Protein AF-A0A4S2KD74-F1 (afdb_monomer)

Structure (mmCIF, N/CA/C/O backbone):
data_AF-A0A4S2KD74-F1
#
_entry.id   AF-A0A4S2KD74-F1
#
loop_
_atom_site.group_PDB
_atom_site.id
_atom_site.type_symbol
_atom_site.label_atom_id
_atom_site.label_alt_id
_atom_site.label_comp_id
_atom_site.label_asym_id
_atom_site.label_entity_id
_atom_site.label_seq_id
_atom_site.pdbx_PDB_ins_code
_atom_site.Cartn_x
_atom_site.Cartn_y
_atom_site.Cartn_z
_atom_site.occupancy
_atom_site.B_iso_or_equiv
_atom_site.auth_seq_id
_atom_site.auth_comp_id
_atom_site.auth_asym_id
_atom_site.auth_atom_id
_atom_site.pdbx_PDB_model_num
ATOM 1 N N . MET A 1 1 ? 50.487 26.456 -7.819 1.00 55.41 1 MET A N 1
ATOM 2 C CA . MET A 1 1 ? 50.934 25.203 -8.476 1.00 55.41 1 MET A CA 1
ATOM 3 C C . MET A 1 1 ? 49.984 24.025 -8.248 1.00 55.41 1 MET A C 1
ATOM 5 O O . MET A 1 1 ? 49.944 23.150 -9.099 1.00 55.41 1 MET A O 1
ATOM 9 N N . GLU A 1 2 ? 49.170 24.008 -7.185 1.00 57.94 2 GLU A N 1
ATOM 10 C CA . GLU A 1 2 ? 48.244 22.892 -6.894 1.00 57.94 2 GLU A CA 1
ATOM 11 C C . GLU A 1 2 ? 47.097 22.727 -7.913 1.00 57.94 2 GLU A C 1
ATOM 13 O O . GLU A 1 2 ? 46.734 21.607 -8.260 1.00 57.94 2 GLU A O 1
ATOM 18 N N . GLY A 1 3 ? 46.580 23.819 -8.487 1.00 70.56 3 GLY A N 1
ATOM 19 C CA . GLY A 1 3 ? 45.475 23.756 -9.456 1.00 70.56 3 GLY A CA 1
ATOM 20 C C . GLY A 1 3 ? 45.824 23.121 -10.811 1.00 70.56 3 GLY A C 1
ATOM 21 O O . GLY A 1 3 ? 44.944 22.571 -11.466 1.00 70.56 3 GLY A O 1
ATOM 22 N N . PHE A 1 4 ? 47.095 23.147 -11.228 1.00 80.06 4 PHE A N 1
ATOM 23 C CA . PHE A 1 4 ? 47.520 22.610 -12.528 1.00 80.06 4 PHE A CA 1
ATOM 24 C C . PHE A 1 4 ? 47.501 21.075 -12.549 1.00 80.06 4 PHE A C 1
ATOM 26 O O . PHE A 1 4 ? 46.987 20.471 -13.489 1.00 80.06 4 PHE A O 1
ATOM 33 N N . TRP A 1 5 ? 47.981 20.442 -11.475 1.00 82.81 5 TRP A N 1
ATOM 34 C CA . TRP A 1 5 ? 47.956 18.985 -11.318 1.00 82.81 5 TRP A CA 1
ATOM 35 C C . TRP A 1 5 ? 46.534 18.444 -11.179 1.00 82.81 5 TRP A C 1
ATOM 37 O O . TRP A 1 5 ? 46.199 17.438 -11.801 1.00 82.81 5 TRP A O 1
ATOM 47 N N . ILE A 1 6 ? 45.675 19.151 -10.436 1.00 86.31 6 ILE A N 1
ATOM 48 C CA . ILE A 1 6 ? 44.249 18.816 -10.319 1.00 86.31 6 ILE A CA 1
ATOM 49 C C . ILE A 1 6 ? 43.570 18.913 -11.690 1.00 86.31 6 ILE A C 1
ATOM 51 O O . ILE A 1 6 ? 42.852 17.998 -12.093 1.00 86.31 6 ILE A O 1
ATOM 55 N N . TYR A 1 7 ? 43.834 19.982 -12.445 1.00 89.00 7 TYR A N 1
ATOM 56 C CA . TYR A 1 7 ? 43.278 20.157 -13.785 1.00 89.00 7 TYR A CA 1
ATOM 57 C C . TYR A 1 7 ? 43.740 19.050 -14.743 1.00 89.00 7 TYR A C 1
ATOM 59 O O . TYR A 1 7 ? 42.912 18.475 -15.453 1.00 89.00 7 TYR A O 1
ATOM 67 N N . GLY A 1 8 ? 45.028 18.695 -14.713 1.00 92.00 8 GLY A N 1
ATOM 68 C CA . GLY A 1 8 ? 45.586 17.586 -15.489 1.00 92.00 8 GLY A CA 1
ATOM 69 C C . GLY A 1 8 ? 44.960 16.234 -15.133 1.00 92.00 8 GLY A C 1
ATOM 70 O O . GLY A 1 8 ? 44.537 15.501 -16.026 1.00 92.00 8 GLY A O 1
ATOM 71 N N . ALA A 1 9 ? 44.808 15.934 -13.840 1.00 92.25 9 ALA A N 1
ATOM 72 C CA . ALA A 1 9 ? 44.171 14.704 -13.369 1.00 92.25 9 ALA A CA 1
ATOM 73 C C . ALA A 1 9 ? 42.697 14.611 -13.800 1.00 92.25 9 ALA A C 1
ATOM 75 O O . ALA A 1 9 ? 42.261 13.572 -14.293 1.00 92.25 9 ALA A O 1
ATOM 76 N N . ILE A 1 10 ? 41.937 15.709 -13.698 1.00 92.94 10 ILE A N 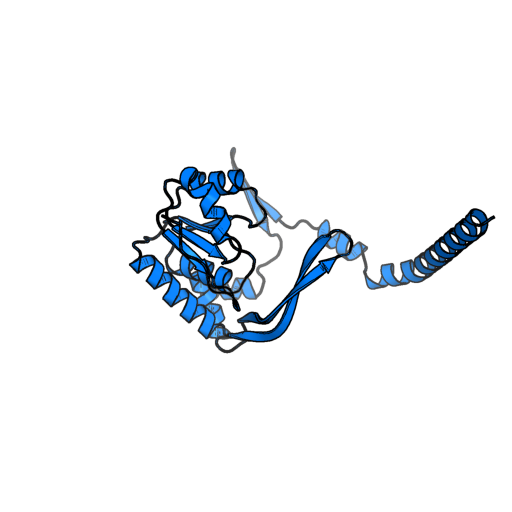1
ATOM 77 C CA . ILE A 1 10 ? 40.543 15.765 -14.170 1.00 92.94 10 ILE A CA 1
ATOM 78 C C . ILE A 1 10 ? 40.467 15.511 -15.683 1.00 92.94 10 ILE A C 1
ATOM 80 O O . ILE A 1 10 ? 39.577 14.789 -16.136 1.00 92.94 10 ILE A O 1
ATOM 84 N N . HIS A 1 11 ? 41.389 16.069 -16.474 1.00 94.12 11 HIS A N 1
ATOM 85 C CA . HIS A 1 11 ? 41.423 15.840 -17.924 1.00 94.12 11 HIS A CA 1
ATOM 86 C C . HIS A 1 11 ? 41.784 14.395 -18.269 1.00 94.12 11 HIS A C 1
ATOM 88 O O . HIS A 1 11 ? 41.156 13.815 -19.153 1.00 94.12 11 HIS A O 1
ATOM 94 N N . ALA A 1 12 ? 42.719 13.790 -17.536 1.00 93.88 12 ALA A N 1
ATOM 95 C CA . ALA A 1 12 ? 43.064 12.382 -17.698 1.00 93.88 12 ALA A CA 1
ATOM 96 C C . ALA A 1 12 ? 41.876 11.459 -17.374 1.00 93.88 12 ALA A C 1
ATOM 98 O O . ALA A 1 12 ? 41.571 10.563 -18.158 1.00 93.88 12 ALA A O 1
ATOM 99 N N . ILE A 1 13 ? 41.151 11.716 -16.277 1.00 95.44 13 ILE A N 1
ATOM 100 C CA . ILE A 1 13 ? 39.943 10.955 -15.909 1.00 95.44 13 ILE A CA 1
ATOM 101 C C . ILE A 1 13 ? 38.860 11.098 -16.983 1.00 95.44 13 ILE A C 1
ATOM 103 O O . ILE A 1 13 ? 38.258 10.103 -17.382 1.00 95.44 13 ILE A O 1
ATOM 107 N N . LYS A 1 14 ? 38.630 12.314 -17.495 1.00 93.88 14 LYS A N 1
ATOM 108 C CA . LYS A 1 14 ? 37.669 12.546 -18.586 1.00 93.88 14 LYS A CA 1
ATOM 109 C C . LYS A 1 14 ? 38.063 11.802 -19.861 1.00 93.88 14 LYS A C 1
ATOM 111 O O . LYS A 1 14 ? 37.200 11.190 -20.482 1.00 93.88 14 LYS A O 1
ATOM 116 N N . ALA A 1 15 ? 39.343 11.822 -20.231 1.00 95.75 15 ALA A N 1
ATOM 117 C CA . ALA A 1 15 ? 39.843 11.102 -21.399 1.00 95.75 15 ALA A CA 1
ATOM 118 C C . ALA A 1 15 ? 39.676 9.583 -21.237 1.00 95.75 15 ALA A C 1
ATOM 120 O O . ALA A 1 15 ? 39.170 8.924 -22.142 1.00 95.75 15 ALA A O 1
ATOM 121 N N . LEU A 1 16 ? 40.019 9.038 -20.066 1.00 96.00 16 LEU A N 1
ATOM 122 C CA . LEU A 1 16 ? 39.817 7.624 -19.737 1.00 96.00 16 LEU A CA 1
ATOM 123 C C . LEU A 1 16 ? 38.337 7.226 -19.771 1.00 96.00 16 LEU A C 1
ATOM 125 O O . LEU A 1 16 ? 38.002 6.212 -20.378 1.00 96.00 16 LEU A O 1
ATOM 129 N N . SER A 1 17 ? 37.451 8.033 -19.178 1.00 94.94 17 SER A N 1
ATOM 130 C CA . SER A 1 17 ? 35.999 7.812 -19.231 1.00 94.94 17 SER A CA 1
ATOM 131 C C . SER A 1 17 ? 35.493 7.822 -20.670 1.00 94.94 17 SER A C 1
ATOM 133 O O . SER A 1 17 ? 34.727 6.947 -21.049 1.00 94.94 17 SER A O 1
ATOM 135 N N . TYR A 1 18 ? 35.961 8.763 -21.494 1.00 96.19 18 TYR A N 1
ATOM 136 C CA . TYR A 1 18 ? 35.554 8.854 -22.894 1.00 96.19 18 TYR A CA 1
ATOM 137 C C . TYR A 1 18 ? 36.004 7.636 -23.708 1.00 96.19 18 TYR A C 1
ATOM 139 O O . TYR A 1 18 ? 35.229 7.100 -24.495 1.00 96.19 18 TYR A O 1
ATOM 147 N N . VAL A 1 19 ? 37.237 7.163 -23.498 1.00 96.12 19 VAL A N 1
ATOM 148 C CA . VAL A 1 19 ? 37.740 5.940 -24.143 1.00 96.12 19 VAL A CA 1
ATOM 149 C C . VAL A 1 19 ? 36.947 4.719 -23.677 1.00 96.12 19 VAL A C 1
ATOM 151 O O . VAL A 1 19 ? 36.544 3.904 -24.505 1.00 96.12 19 VAL A O 1
ATOM 154 N N . TYR A 1 20 ? 36.674 4.604 -22.375 1.00 95.56 20 TYR A N 1
ATOM 155 C CA . TYR A 1 20 ? 35.832 3.540 -21.830 1.00 95.56 20 TYR A CA 1
ATOM 156 C C . TYR A 1 20 ? 34.428 3.554 -22.451 1.00 95.56 20 TYR A C 1
ATOM 158 O O . TYR A 1 20 ? 33.947 2.511 -22.896 1.00 95.56 20 TYR A O 1
ATOM 166 N N . ASP A 1 21 ? 33.792 4.722 -22.550 1.00 94.00 21 ASP A N 1
ATOM 167 C CA . ASP A 1 21 ? 32.475 4.873 -23.169 1.00 94.00 21 ASP A CA 1
ATOM 168 C C . ASP A 1 21 ? 32.520 4.518 -24.658 1.00 94.00 21 ASP A C 1
ATOM 170 O O . ASP A 1 21 ? 31.670 3.772 -25.132 1.00 94.00 21 ASP A O 1
ATOM 174 N N . LEU A 1 22 ? 33.537 4.966 -25.400 1.00 95.81 22 LEU A N 1
ATOM 175 C CA . LEU A 1 22 ? 33.698 4.655 -26.824 1.00 95.81 22 LEU A CA 1
ATOM 176 C C . LEU A 1 22 ? 33.841 3.144 -27.071 1.00 95.81 22 LEU A C 1
ATOM 178 O O . LEU A 1 22 ? 33.263 2.613 -28.019 1.00 95.81 22 LEU A O 1
ATOM 182 N N . LEU A 1 23 ? 34.592 2.453 -26.210 1.00 94.75 23 LEU A N 1
ATOM 183 C CA . LEU A 1 23 ? 34.809 1.009 -26.302 1.00 94.75 23 LEU A CA 1
ATOM 184 C C . LEU A 1 23 ? 33.580 0.206 -25.865 1.00 94.75 23 LEU A C 1
ATOM 186 O O . LEU A 1 23 ? 33.228 -0.793 -26.494 1.00 94.75 23 LEU A O 1
ATOM 190 N N . THR A 1 24 ? 32.916 0.625 -24.787 1.00 96.00 24 THR A N 1
ATOM 191 C CA . THR A 1 24 ? 31.781 -0.118 -24.224 1.00 96.00 24 THR A CA 1
ATOM 192 C C . THR A 1 24 ? 30.458 0.201 -24.911 1.00 96.00 24 THR A C 1
ATOM 194 O O . THR A 1 24 ? 29.572 -0.654 -24.939 1.00 96.00 24 THR A O 1
ATOM 197 N N . PHE A 1 25 ? 30.308 1.379 -25.522 1.00 95.06 25 PHE A N 1
ATOM 198 C CA . PHE A 1 25 ? 29.059 1.803 -26.151 1.00 95.06 25 PHE A CA 1
ATOM 199 C C . PHE A 1 25 ? 28.585 0.853 -27.260 1.00 95.06 25 PHE A C 1
ATOM 201 O O . PHE A 1 25 ? 27.424 0.454 -27.195 1.00 95.06 25 PHE A O 1
ATOM 208 N N . PRO A 1 26 ? 29.415 0.397 -28.223 1.00 95.06 26 PRO A N 1
ATOM 209 C CA . PRO A 1 26 ? 28.983 -0.587 -29.218 1.00 95.06 26 PRO A CA 1
ATOM 210 C C . PRO A 1 26 ? 28.531 -1.911 -28.587 1.00 95.06 26 PRO A C 1
ATOM 212 O O . PRO A 1 26 ? 27.523 -2.483 -29.006 1.00 95.06 26 PRO A O 1
ATOM 215 N N . VAL A 1 27 ? 29.227 -2.368 -27.539 1.00 94.81 27 VAL A N 1
ATOM 216 C CA . VAL A 1 27 ? 28.878 -3.592 -26.800 1.00 94.81 27 VAL A CA 1
ATOM 217 C C . VAL A 1 27 ? 27.515 -3.434 -26.125 1.00 94.81 27 VAL A C 1
ATOM 219 O O . VAL A 1 27 ? 26.625 -4.264 -26.321 1.00 94.81 27 VAL A O 1
ATOM 222 N N . TYR A 1 28 ? 27.297 -2.335 -25.397 1.00 93.69 28 TYR A N 1
ATOM 223 C CA . TYR A 1 28 ? 26.001 -2.034 -24.786 1.00 93.69 28 TYR A CA 1
ATOM 224 C C . TYR A 1 28 ? 24.900 -1.824 -25.826 1.00 93.69 28 TYR A C 1
ATOM 226 O O . TYR A 1 28 ? 23.777 -2.274 -25.613 1.00 93.69 28 TYR A O 1
ATOM 234 N N . LEU A 1 29 ? 25.201 -1.187 -26.957 1.00 93.94 29 LEU A N 1
ATOM 235 C CA . LEU A 1 29 ? 24.249 -0.946 -28.037 1.00 93.94 29 LEU A CA 1
ATOM 236 C C . LEU A 1 29 ? 23.726 -2.271 -28.610 1.00 93.94 29 LEU A C 1
ATOM 238 O O . LEU A 1 29 ? 22.515 -2.421 -28.793 1.00 93.94 29 LEU A O 1
ATOM 242 N N . ILE A 1 30 ? 24.617 -3.245 -28.818 1.00 93.31 30 ILE A N 1
ATOM 243 C CA . ILE A 1 30 ? 24.269 -4.588 -29.304 1.00 93.31 30 ILE A CA 1
ATOM 244 C C . ILE A 1 30 ? 23.520 -5.396 -28.237 1.00 93.31 30 ILE A C 1
ATOM 246 O O . ILE A 1 30 ? 22.509 -6.026 -28.555 1.00 93.31 30 ILE A O 1
ATOM 250 N N . LEU A 1 31 ? 23.972 -5.370 -26.978 1.00 94.06 31 LEU A N 1
ATOM 251 C CA . LEU A 1 31 ? 23.348 -6.137 -25.892 1.00 94.06 31 LEU A CA 1
ATOM 252 C C . LEU A 1 31 ? 21.967 -5.597 -25.507 1.00 94.06 31 LEU A C 1
ATOM 254 O O . LEU A 1 31 ? 21.033 -6.366 -25.293 1.00 94.06 31 LEU A O 1
ATOM 258 N N . GLN A 1 32 ? 21.816 -4.276 -25.414 1.00 92.69 32 GLN A N 1
ATOM 259 C CA . GLN A 1 32 ? 20.576 -3.653 -24.947 1.00 92.69 32 GLN A CA 1
ATOM 260 C C . GLN A 1 32 ? 19.520 -3.493 -26.044 1.00 92.69 32 GLN A C 1
ATOM 262 O O . GLN A 1 32 ? 18.351 -3.266 -25.713 1.00 92.69 32 GLN A O 1
ATOM 267 N N . ARG A 1 33 ? 19.924 -3.556 -27.323 1.00 94.31 33 ARG A N 1
ATOM 268 C CA . ARG A 1 33 ? 19.060 -3.430 -28.510 1.00 94.31 33 ARG A CA 1
ATOM 269 C C . ARG A 1 33 ? 18.029 -2.300 -28.390 1.00 94.31 33 ARG A C 1
ATOM 271 O O . ARG A 1 33 ? 16.817 -2.538 -28.441 1.00 94.31 33 ARG A O 1
ATOM 278 N N . PRO A 1 34 ? 18.455 -1.035 -28.227 1.00 93.62 34 PRO A N 1
ATOM 279 C CA . PRO A 1 34 ? 17.531 0.072 -27.983 1.00 93.62 34 PRO A CA 1
ATOM 280 C C . PRO A 1 34 ? 16.533 0.297 -29.128 1.00 93.62 34 PRO A C 1
ATOM 282 O O . PRO A 1 34 ? 15.460 0.855 -28.892 1.00 93.62 34 PRO A O 1
ATOM 285 N N . TRP A 1 35 ? 16.831 -0.161 -30.350 1.00 92.75 35 TRP A N 1
ATOM 286 C CA . TRP A 1 35 ? 15.880 -0.153 -31.466 1.00 92.75 35 TRP A CA 1
ATOM 287 C C . TRP A 1 35 ? 14.658 -1.043 -31.205 1.00 92.75 35 TRP A C 1
ATOM 289 O O . TRP A 1 35 ? 13.549 -0.637 -31.545 1.00 92.75 35 TRP A O 1
ATOM 299 N N . GLU A 1 36 ? 14.813 -2.199 -30.549 1.00 94.12 36 GLU A N 1
ATOM 300 C CA . GLU A 1 36 ? 13.689 -3.064 -30.163 1.00 94.12 36 GLU A CA 1
ATOM 301 C C . GLU A 1 36 ? 12.834 -2.388 -29.090 1.00 94.12 36 GLU A C 1
ATOM 303 O O . GLU A 1 36 ? 11.614 -2.312 -29.239 1.00 94.12 36 GLU A O 1
ATOM 308 N N . LYS A 1 37 ? 13.460 -1.793 -28.062 1.00 89.81 37 LYS A N 1
ATOM 309 C CA . LYS A 1 37 ? 12.749 -1.004 -27.036 1.00 89.81 37 LYS A CA 1
ATOM 310 C C . LYS A 1 37 ? 11.996 0.177 -27.651 1.00 89.81 37 LYS A C 1
ATOM 312 O O . LYS A 1 37 ? 10.835 0.412 -27.319 1.00 89.81 37 LYS A O 1
ATOM 317 N N . ARG A 1 38 ? 12.625 0.903 -28.583 1.00 91.81 38 ARG A N 1
ATOM 318 C CA . ARG A 1 38 ? 11.989 2.009 -29.320 1.00 91.81 38 ARG A CA 1
ATOM 319 C C . ARG A 1 38 ? 10.830 1.518 -30.184 1.00 91.81 38 ARG A C 1
ATOM 321 O O . ARG A 1 38 ? 9.767 2.135 -30.146 1.00 91.81 38 ARG A O 1
ATOM 328 N N . LYS A 1 39 ? 10.995 0.408 -30.909 1.00 94.19 39 LYS A N 1
ATOM 329 C CA . LYS A 1 39 ? 9.928 -0.219 -31.708 1.00 94.19 39 LYS A CA 1
ATOM 330 C C . LYS A 1 39 ? 8.757 -0.649 -30.820 1.00 94.19 39 LYS A C 1
ATOM 332 O O . LYS A 1 39 ? 7.614 -0.331 -31.131 1.00 94.19 39 LYS A O 1
ATOM 337 N N . ALA A 1 40 ? 9.033 -1.289 -29.684 1.00 89.69 40 ALA A N 1
ATOM 338 C CA . ALA A 1 40 ? 8.023 -1.704 -28.714 1.00 89.69 40 ALA A CA 1
ATOM 339 C C . ALA A 1 40 ? 7.316 -0.514 -28.042 1.00 89.69 40 ALA A C 1
ATOM 341 O O . ALA A 1 40 ? 6.113 -0.573 -27.795 1.00 89.69 40 ALA A O 1
ATOM 342 N N . SER A 1 41 ? 8.031 0.583 -27.780 1.00 91.06 41 SER A N 1
ATOM 343 C CA . SER A 1 41 ? 7.445 1.814 -27.238 1.00 91.06 41 SER A CA 1
ATOM 344 C C . SER A 1 41 ? 6.517 2.494 -28.248 1.00 91.06 41 SER A C 1
ATOM 346 O O . SER A 1 41 ? 5.394 2.857 -27.894 1.00 91.06 41 SER A O 1
ATOM 348 N N . ARG A 1 42 ? 6.944 2.581 -29.516 1.00 93.62 42 ARG A N 1
ATOM 349 C CA . ARG A 1 42 ? 6.192 3.205 -30.620 1.00 93.62 42 ARG A CA 1
ATOM 350 C C . ARG A 1 42 ? 5.045 2.354 -31.164 1.00 93.62 42 ARG A C 1
ATOM 352 O O . ARG A 1 42 ? 4.237 2.868 -31.931 1.00 93.62 42 ARG A O 1
ATOM 359 N N . ARG A 1 43 ? 4.960 1.068 -30.806 1.00 93.75 43 ARG A N 1
ATOM 360 C CA . ARG A 1 43 ? 3.855 0.208 -31.248 1.00 93.75 43 ARG A CA 1
ATOM 361 C C . ARG A 1 43 ? 2.519 0.768 -30.757 1.00 93.75 43 ARG A C 1
ATOM 363 O O . ARG A 1 43 ? 2.414 1.233 -29.618 1.00 93.75 43 ARG A O 1
ATOM 370 N N . ILE A 1 44 ? 1.498 0.674 -31.604 1.00 92.81 44 ILE A N 1
ATOM 371 C CA . ILE A 1 44 ? 0.115 0.969 -31.221 1.00 92.81 44 ILE A CA 1
ATOM 372 C C . ILE A 1 44 ? -0.275 -0.031 -30.132 1.00 92.81 44 ILE A C 1
ATOM 374 O O . ILE A 1 44 ? -0.124 -1.232 -30.331 1.00 92.81 44 ILE A O 1
ATOM 378 N N . LYS A 1 45 ? -0.727 0.460 -28.975 1.00 93.38 45 LYS A N 1
ATOM 379 C CA . LYS A 1 45 ? -1.130 -0.391 -27.840 1.00 93.38 45 LYS A CA 1
ATOM 380 C C . LYS A 1 45 ? -2.644 -0.542 -27.742 1.00 93.38 45 LYS A C 1
ATOM 382 O O . LYS A 1 45 ? -3.113 -1.560 -27.254 1.00 93.38 45 LYS A O 1
ATOM 387 N N . ALA A 1 46 ? -3.395 0.434 -28.244 1.00 95.12 46 ALA A N 1
ATOM 388 C CA . ALA A 1 46 ? -4.847 0.420 -28.258 1.00 95.12 46 ALA A CA 1
ATOM 389 C C . ALA A 1 46 ? -5.389 1.133 -29.503 1.00 95.12 46 ALA A C 1
ATOM 391 O O . ALA A 1 46 ? -4.719 2.003 -30.065 1.00 95.12 46 ALA A O 1
ATOM 392 N N . ARG A 1 47 ? -6.598 0.764 -29.929 1.00 95.19 47 ARG A N 1
ATOM 393 C CA . ARG A 1 47 ? -7.345 1.402 -31.023 1.00 95.19 47 ARG A CA 1
ATOM 394 C C . ARG A 1 47 ? -8.747 1.788 -30.546 1.00 95.19 47 ARG A C 1
ATOM 396 O O . ARG A 1 47 ? -9.276 1.098 -29.671 1.00 95.19 47 ARG A O 1
ATOM 403 N N . PRO A 1 48 ? -9.344 2.860 -31.093 1.00 95.44 48 PRO A N 1
ATOM 404 C CA . PRO A 1 48 ? -10.733 3.188 -30.807 1.00 95.44 48 PRO A CA 1
ATOM 405 C C . PRO A 1 48 ? -11.643 2.095 -31.381 1.00 95.44 48 PRO A C 1
ATOM 407 O O . PRO A 1 48 ? -11.449 1.666 -32.518 1.00 95.44 48 PRO A O 1
ATOM 410 N N . ILE A 1 49 ? -12.600 1.628 -30.583 1.00 95.00 49 ILE A N 1
ATOM 411 C CA . ILE A 1 49 ? -13.603 0.628 -30.989 1.00 95.00 49 ILE A CA 1
ATOM 412 C C . ILE A 1 49 ? -15.005 1.225 -31.119 1.00 95.00 49 ILE A C 1
ATOM 414 O O . ILE A 1 49 ? -15.814 0.705 -31.878 1.00 95.00 49 ILE A O 1
ATOM 418 N N . SER A 1 50 ? -15.275 2.322 -30.417 1.00 93.81 50 SER A N 1
ATOM 419 C CA . SER A 1 50 ? -16.502 3.106 -30.522 1.00 93.81 50 SER A CA 1
ATOM 420 C C . SER A 1 50 ? -16.182 4.575 -30.267 1.00 93.81 50 SER A C 1
ATOM 422 O O . SER A 1 50 ? -15.237 4.909 -29.539 1.00 93.81 50 SER A O 1
ATOM 424 N N . LYS A 1 51 ? -16.948 5.450 -30.914 1.00 94.69 51 LYS A N 1
ATOM 425 C CA . LYS A 1 51 ? -16.849 6.896 -30.774 1.00 94.69 51 LYS A CA 1
ATOM 426 C C . LYS A 1 51 ? -18.253 7.476 -30.848 1.00 94.69 51 LYS A C 1
ATOM 428 O O . LYS A 1 51 ? -18.898 7.355 -31.885 1.00 94.69 51 LYS A O 1
ATOM 433 N N . ASP A 1 52 ? -18.643 8.138 -29.772 1.00 93.62 52 ASP A N 1
ATOM 434 C CA . ASP A 1 52 ? -19.866 8.928 -29.682 1.00 93.62 52 ASP A CA 1
ATOM 435 C C . ASP A 1 52 ? -19.476 10.417 -29.605 1.00 93.62 52 ASP A C 1
ATOM 437 O O . ASP A 1 52 ? -18.286 10.749 -29.557 1.00 93.62 52 ASP A O 1
ATOM 441 N N . GLU A 1 53 ? -20.449 11.331 -29.574 1.00 93.12 53 GLU A N 1
ATOM 442 C CA . GLU A 1 53 ? -20.181 12.781 -29.499 1.00 93.12 53 GLU A CA 1
ATOM 443 C C . GLU A 1 53 ? -19.363 13.173 -28.254 1.00 93.12 53 GLU A C 1
ATOM 445 O O . GLU A 1 53 ? -18.532 14.077 -28.322 1.00 93.12 53 GLU A O 1
ATOM 450 N N . ASN A 1 54 ? -19.525 12.431 -27.150 1.00 94.00 54 ASN A N 1
ATOM 451 C CA . ASN A 1 54 ? -18.928 12.753 -25.849 1.00 94.00 54 ASN A CA 1
ATOM 452 C C . ASN A 1 54 ? -17.825 11.789 -25.388 1.00 94.00 54 ASN A C 1
ATOM 454 O O . ASN A 1 54 ? -17.179 12.048 -24.374 1.00 94.00 54 ASN A O 1
ATOM 458 N N . GLN A 1 55 ? -17.601 10.665 -26.078 1.00 94.12 55 GLN A N 1
ATOM 459 C CA . GLN A 1 55 ? -16.661 9.647 -25.602 1.00 94.12 55 GLN A CA 1
ATOM 460 C C . GLN A 1 55 ? -16.011 8.844 -26.728 1.00 94.12 55 GLN A C 1
ATOM 462 O O . GLN A 1 55 ? -16.596 8.605 -27.782 1.00 94.12 55 GLN A O 1
ATOM 467 N N . ILE A 1 56 ? -14.789 8.377 -26.469 1.00 94.88 56 ILE A N 1
ATOM 468 C CA . ILE A 1 56 ? -14.069 7.440 -27.332 1.00 94.88 56 ILE A CA 1
ATOM 469 C C . ILE A 1 56 ? -13.632 6.258 -26.474 1.00 94.88 56 ILE A C 1
ATOM 471 O O . ILE A 1 56 ? -12.859 6.423 -25.528 1.00 94.88 56 ILE A O 1
ATOM 475 N N . THR A 1 57 ? -14.088 5.054 -26.811 1.00 94.44 57 THR A N 1
ATOM 476 C CA . THR A 1 57 ? -13.667 3.834 -26.115 1.00 94.44 57 THR A CA 1
ATOM 477 C C . THR A 1 57 ? -12.483 3.210 -26.840 1.00 94.44 57 THR A C 1
ATOM 479 O O . THR A 1 57 ? -12.566 2.871 -28.021 1.00 94.44 57 THR A O 1
ATOM 482 N N . TYR A 1 58 ? -11.376 3.017 -26.125 1.00 95.69 58 TYR A N 1
ATOM 483 C CA . TYR A 1 58 ? -10.181 2.349 -26.639 1.00 95.69 58 TYR A CA 1
ATOM 484 C C . TYR A 1 58 ? -10.120 0.893 -26.171 1.00 95.69 58 TYR A C 1
ATOM 486 O O . TYR A 1 58 ? -10.404 0.589 -25.014 1.00 95.69 58 TYR A O 1
ATOM 494 N N . ARG A 1 59 ? -9.680 -0.010 -27.052 1.00 93.19 59 ARG A N 1
ATOM 495 C CA . ARG A 1 59 ? -9.374 -1.409 -26.719 1.00 93.19 59 ARG A CA 1
ATOM 496 C C . ARG A 1 59 ? -7.934 -1.738 -27.077 1.00 93.19 59 ARG A C 1
ATOM 498 O O . ARG A 1 59 ? -7.431 -1.283 -28.104 1.00 93.19 59 ARG A O 1
ATOM 505 N N . SER A 1 60 ? -7.285 -2.539 -26.233 1.00 92.50 60 SER A N 1
ATOM 506 C CA . SER A 1 60 ? -5.951 -3.079 -26.508 1.00 92.50 60 SER A CA 1
ATOM 507 C C . SER A 1 60 ? -5.920 -3.811 -27.854 1.00 92.50 60 SER A C 1
ATOM 509 O O . SER A 1 60 ? -6.861 -4.528 -28.186 1.00 92.50 60 SER A O 1
ATOM 511 N N . VAL A 1 61 ? -4.837 -3.647 -28.618 1.00 93.81 61 VAL A N 1
ATOM 512 C CA . VAL A 1 61 ? -4.602 -4.457 -29.832 1.00 93.81 61 VAL A CA 1
ATOM 513 C C . VAL A 1 61 ? -3.967 -5.810 -29.516 1.00 93.81 61 VAL A C 1
ATOM 515 O O . VAL A 1 61 ? -3.973 -6.701 -30.360 1.00 93.81 61 VAL A O 1
ATOM 518 N N . ASP A 1 62 ? -3.397 -5.955 -28.317 1.00 90.56 62 ASP A N 1
ATOM 519 C CA . ASP A 1 62 ? -2.824 -7.217 -27.864 1.00 90.56 62 ASP A CA 1
ATOM 520 C C . ASP A 1 62 ? -3.963 -8.190 -27.522 1.00 90.56 62 ASP A C 1
ATOM 522 O O . ASP A 1 62 ? -4.907 -7.829 -26.814 1.00 90.56 62 ASP A O 1
ATOM 526 N N . SER A 1 63 ? -3.858 -9.432 -27.997 1.00 90.31 63 SER A N 1
ATOM 527 C CA . SER A 1 63 ? -4.807 -10.492 -27.652 1.00 90.31 63 SER A CA 1
ATOM 528 C C . SER A 1 63 ? -4.756 -10.827 -26.151 1.00 90.31 63 SER A C 1
ATOM 530 O O . SER A 1 63 ? -3.695 -10.684 -25.527 1.00 90.31 63 SER A O 1
ATOM 532 N N . PRO A 1 64 ? -5.868 -11.312 -25.566 1.00 90.31 64 PRO A N 1
ATOM 533 C CA . PRO A 1 64 ? -5.900 -11.860 -24.213 1.00 90.31 64 PRO A CA 1
ATOM 534 C C . PRO A 1 64 ? -4.718 -12.788 -23.922 1.00 90.31 64 PRO A C 1
ATOM 536 O O . PRO A 1 64 ? -4.493 -13.780 -24.614 1.00 90.31 64 PRO A O 1
ATOM 539 N N . LYS A 1 65 ? -3.948 -12.470 -22.878 1.00 92.75 65 LYS A N 1
ATOM 540 C CA . LYS A 1 65 ? -2.872 -13.349 -22.399 1.00 92.75 65 LYS A CA 1
ATOM 541 C C . LYS A 1 65 ? -3.465 -14.563 -21.669 1.00 92.75 65 LYS A C 1
ATOM 543 O O . LYS A 1 65 ? -4.566 -14.443 -21.132 1.00 92.75 65 LYS A O 1
ATOM 548 N N . PRO A 1 66 ? -2.726 -15.682 -21.526 1.00 93.69 66 PRO A N 1
ATOM 549 C CA . PRO A 1 66 ? -3.227 -16.882 -20.847 1.00 93.69 66 PRO A CA 1
ATOM 550 C C . PRO A 1 66 ? -3.816 -16.613 -19.456 1.00 93.69 66 PRO A C 1
ATOM 552 O O . PRO A 1 66 ? -4.859 -17.153 -19.117 1.00 93.69 66 PRO A O 1
ATOM 555 N N . MET A 1 67 ? -3.195 -15.723 -18.675 1.00 90.50 67 MET A N 1
ATOM 556 C CA . MET A 1 67 ? -3.715 -15.312 -17.366 1.00 90.50 67 MET A CA 1
ATOM 557 C C . MET A 1 67 ? -5.101 -14.659 -17.465 1.00 90.50 67 MET A C 1
ATOM 559 O O . MET A 1 67 ? -5.965 -14.956 -16.653 1.00 90.50 67 MET A O 1
ATOM 563 N N . HIS A 1 68 ? -5.329 -13.791 -18.454 1.00 90.75 68 HIS A N 1
ATOM 564 C CA . HIS A 1 68 ? -6.624 -13.135 -18.637 1.00 90.75 68 HIS A CA 1
ATOM 565 C C . HIS A 1 68 ? -7.704 -14.153 -19.014 1.00 90.75 68 HIS A C 1
ATOM 567 O O . HIS A 1 68 ? -8.755 -14.172 -18.386 1.00 90.75 68 HIS A O 1
ATOM 573 N N . VAL A 1 69 ? -7.389 -15.062 -19.944 1.00 93.25 69 VAL A N 1
ATOM 574 C CA . VAL A 1 69 ? -8.286 -16.160 -20.339 1.00 93.25 69 VAL A CA 1
ATOM 575 C C . VAL A 1 69 ? -8.636 -17.048 -19.140 1.00 93.25 69 VAL A C 1
ATOM 577 O O . VAL A 1 69 ? -9.784 -17.454 -18.986 1.00 93.25 69 VAL A O 1
ATOM 580 N N . MET A 1 70 ? -7.667 -17.331 -18.260 1.00 92.62 70 MET A N 1
ATOM 581 C CA . MET A 1 70 ? -7.921 -18.083 -17.026 1.00 92.62 70 MET A CA 1
ATOM 582 C C . MET A 1 70 ? -8.851 -17.332 -16.069 1.00 92.62 70 MET A C 1
ATOM 584 O O . MET A 1 70 ? -9.787 -17.934 -15.555 1.00 92.62 70 MET A O 1
ATOM 588 N N . LEU A 1 71 ? -8.628 -16.033 -15.845 1.00 93.69 71 LEU A N 1
ATOM 589 C CA . LEU A 1 71 ? -9.484 -15.225 -14.969 1.00 93.69 71 LEU A CA 1
ATOM 590 C C . LEU A 1 71 ? -10.926 -15.153 -15.491 1.00 93.69 71 LEU A C 1
ATOM 592 O O . LEU A 1 71 ? -11.860 -15.321 -14.710 1.00 93.69 71 LEU A O 1
ATOM 596 N N . GLU A 1 72 ? -11.111 -14.964 -16.801 1.00 93.62 72 GLU A N 1
ATOM 597 C CA . GLU A 1 72 ? -12.438 -14.967 -17.432 1.00 93.62 72 GLU A CA 1
ATOM 598 C C . GLU A 1 72 ? -13.124 -16.331 -17.302 1.00 93.62 72 G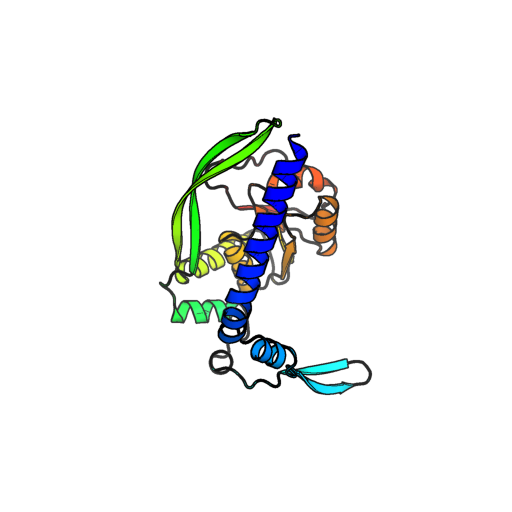LU A C 1
ATOM 600 O O . GLU A 1 72 ? -14.283 -16.405 -16.886 1.00 93.62 72 GLU A O 1
ATOM 605 N N . ARG A 1 73 ? -12.399 -17.420 -17.592 1.00 94.19 73 ARG A N 1
ATOM 606 C CA . ARG A 1 73 ? -12.910 -18.794 -17.476 1.00 94.19 73 ARG A CA 1
ATOM 607 C C . ARG A 1 73 ? -13.377 -19.117 -16.056 1.00 94.19 73 ARG A C 1
ATOM 609 O O . ARG A 1 73 ? -14.430 -19.726 -15.885 1.00 94.19 73 ARG A O 1
ATOM 616 N N . GLU A 1 74 ? -12.610 -18.696 -15.055 1.00 94.38 74 GLU A N 1
ATOM 617 C CA . GLU A 1 74 ? -12.910 -18.914 -13.635 1.00 94.38 74 GLU A CA 1
ATOM 618 C C . GLU A 1 74 ? -13.862 -17.848 -13.052 1.00 94.38 74 GLU A C 1
ATOM 620 O O . GLU A 1 74 ? -14.156 -17.876 -11.856 1.00 94.38 74 GLU A O 1
ATOM 625 N N . LYS A 1 75 ? -14.368 -16.915 -13.877 1.00 96.06 75 LYS A N 1
ATOM 626 C CA . LYS A 1 75 ? -15.278 -15.820 -13.481 1.00 96.06 75 LYS A CA 1
ATOM 627 C C . LYS A 1 75 ? -14.739 -14.977 -12.315 1.00 96.06 75 LYS A C 1
ATOM 629 O O . LYS A 1 75 ? -15.469 -14.603 -11.388 1.00 96.06 75 LYS A O 1
ATOM 634 N N . VAL A 1 76 ? -13.441 -14.693 -12.364 1.00 96.88 76 VAL A N 1
ATOM 635 C CA . VAL A 1 76 ? -12.729 -13.857 -11.396 1.00 96.88 76 VAL A CA 1
ATOM 636 C C . VAL A 1 76 ? -12.848 -12.394 -11.828 1.00 96.88 76 VAL A C 1
ATOM 638 O O . VAL A 1 76 ? -12.033 -11.887 -12.594 1.00 96.88 76 VAL A O 1
ATOM 641 N N . ASP A 1 77 ? -13.893 -11.727 -11.343 1.00 95.44 77 ASP A N 1
ATOM 642 C CA . ASP A 1 77 ? -14.311 -10.376 -11.754 1.00 95.44 77 ASP A CA 1
ATOM 643 C C . ASP A 1 77 ? -14.204 -9.315 -10.635 1.00 95.44 77 A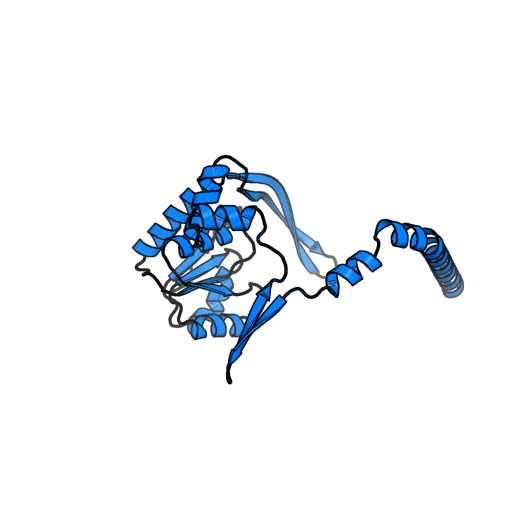SP A C 1
ATOM 645 O O . ASP A 1 77 ? -14.465 -8.139 -10.875 1.00 95.44 77 ASP A O 1
ATOM 649 N N . THR A 1 78 ? -13.772 -9.695 -9.425 1.00 96.19 78 THR A N 1
ATOM 650 C CA . THR A 1 78 ? -13.526 -8.769 -8.305 1.00 96.19 78 THR A CA 1
ATOM 651 C C . THR A 1 78 ? -12.132 -8.951 -7.711 1.00 96.19 78 THR A C 1
ATOM 653 O O . THR A 1 78 ? -11.539 -10.029 -7.786 1.00 96.19 78 THR A O 1
ATOM 656 N N . LEU A 1 79 ? -11.611 -7.908 -7.053 1.00 95.75 79 LEU A N 1
ATOM 657 C CA . LEU A 1 79 ? -10.320 -7.967 -6.355 1.00 95.75 79 LEU A CA 1
ATOM 658 C C . LEU A 1 79 ? -10.302 -9.016 -5.232 1.00 95.75 79 LEU A C 1
ATOM 660 O O . LEU A 1 79 ? -9.275 -9.655 -4.999 1.00 95.75 79 LEU A O 1
ATOM 664 N N . GLU A 1 80 ? -11.438 -9.241 -4.566 1.00 95.88 80 GLU A N 1
ATOM 665 C CA . GLU A 1 80 ? -11.573 -10.340 -3.611 1.00 95.88 80 GLU A CA 1
ATOM 666 C C . GLU A 1 80 ? -11.414 -11.697 -4.302 1.00 95.88 80 GLU A C 1
ATOM 668 O O . GLU A 1 80 ? -10.618 -12.524 -3.849 1.00 95.88 80 GLU A O 1
ATOM 673 N N . LYS A 1 81 ? -12.149 -11.935 -5.398 1.00 97.31 81 LYS A N 1
ATOM 674 C CA . LYS A 1 81 ? -12.068 -13.204 -6.129 1.00 97.31 81 LYS A CA 1
ATOM 675 C C . LYS A 1 81 ? -10.658 -13.450 -6.653 1.00 97.31 81 LYS A C 1
ATOM 677 O O . LYS A 1 81 ? -10.208 -14.591 -6.616 1.00 97.31 81 LYS A O 1
ATOM 682 N N . VAL A 1 82 ? -9.942 -12.403 -7.076 1.00 96.50 82 VAL A N 1
ATOM 683 C CA . VAL A 1 82 ? -8.527 -12.513 -7.465 1.00 96.50 82 VAL A CA 1
ATOM 684 C C . VAL A 1 82 ? -7.698 -13.042 -6.299 1.00 96.50 82 VAL A C 1
ATOM 686 O O . VAL A 1 82 ? -6.972 -14.019 -6.477 1.00 96.50 82 VAL A O 1
ATOM 689 N N . LEU A 1 83 ? -7.829 -12.462 -5.100 1.00 96.50 83 LEU A N 1
ATOM 690 C CA . LEU A 1 83 ? -7.090 -12.949 -3.933 1.00 96.50 83 LEU A CA 1
ATOM 691 C C . LEU A 1 83 ? -7.443 -14.408 -3.621 1.00 96.50 83 LEU A C 1
ATOM 693 O O . LEU A 1 83 ? -6.541 -15.222 -3.451 1.00 96.50 83 LEU A O 1
ATOM 697 N N . LEU A 1 84 ? -8.732 -14.756 -3.586 1.00 97.62 84 LEU A N 1
ATOM 698 C CA . LEU A 1 84 ? -9.180 -16.125 -3.304 1.00 97.62 84 LEU A CA 1
ATOM 699 C C . LEU A 1 84 ? -8.668 -17.130 -4.345 1.00 97.62 84 LEU A C 1
ATOM 701 O O . LEU A 1 84 ? -8.241 -18.227 -3.986 1.00 97.62 84 LEU A O 1
ATOM 705 N N . TRP A 1 85 ? -8.655 -16.750 -5.622 1.00 96.56 85 TRP A N 1
ATOM 706 C CA . TRP A 1 85 ? -8.132 -17.577 -6.707 1.00 96.56 85 TRP A CA 1
ATOM 707 C C . TRP A 1 85 ? -6.621 -17.805 -6.576 1.00 96.56 85 TRP A C 1
ATOM 709 O O . TRP A 1 85 ? -6.151 -18.939 -6.669 1.00 96.56 85 TRP A O 1
ATOM 719 N N . VAL A 1 86 ? -5.854 -16.752 -6.276 1.00 95.75 86 VAL A N 1
ATOM 720 C CA . VAL A 1 86 ? -4.403 -16.856 -6.053 1.00 95.75 86 VAL A CA 1
ATOM 721 C C . VAL A 1 86 ? -4.093 -17.690 -4.804 1.00 95.75 86 VAL A C 1
ATOM 723 O O . VAL A 1 86 ? -3.199 -18.533 -4.848 1.00 95.75 86 VAL A O 1
ATOM 726 N N . VAL A 1 87 ? -4.855 -17.522 -3.720 1.00 97.69 87 VAL A N 1
ATOM 727 C CA . VAL A 1 87 ? -4.737 -18.334 -2.493 1.00 97.69 87 VAL A CA 1
ATOM 728 C C . VAL A 1 87 ? -5.015 -19.806 -2.788 1.00 97.69 87 VAL A C 1
ATOM 730 O O . VAL A 1 87 ? -4.257 -20.666 -2.352 1.00 97.69 87 VAL A O 1
ATOM 733 N N . LYS A 1 88 ? -6.040 -20.109 -3.594 1.00 96.56 88 LYS A N 1
ATOM 734 C CA . LYS A 1 88 ? -6.349 -21.483 -4.014 1.00 96.56 88 LYS A CA 1
ATOM 735 C C . LYS A 1 88 ? -5.188 -22.135 -4.773 1.00 96.56 88 LYS A C 1
ATOM 737 O O . LYS A 1 88 ? -4.947 -23.324 -4.597 1.00 96.56 88 LYS A O 1
ATOM 742 N N . MET A 1 89 ? -4.470 -21.384 -5.610 1.00 95.12 89 MET A N 1
ATOM 743 C CA . MET A 1 89 ? -3.362 -21.929 -6.408 1.00 95.12 89 MET A CA 1
ATOM 744 C C . MET A 1 89 ? -2.014 -21.955 -5.677 1.00 95.12 89 MET A C 1
ATOM 746 O O . MET A 1 89 ? -1.173 -22.806 -5.964 1.00 95.12 89 MET A O 1
ATOM 750 N N . TYR A 1 90 ? -1.777 -21.005 -4.771 1.00 97.06 90 TYR A N 1
ATOM 751 C CA . TYR A 1 90 ? -0.453 -20.742 -4.200 1.00 97.06 90 TYR A CA 1
ATOM 752 C C . TYR A 1 90 ? -0.458 -20.587 -2.677 1.00 97.06 90 TYR A C 1
ATOM 754 O O . TYR A 1 90 ? 0.462 -19.974 -2.143 1.00 97.06 90 TYR A O 1
ATOM 762 N N . GLY A 1 91 ? -1.460 -21.136 -1.988 1.00 97.69 91 GLY A N 1
ATOM 763 C CA . GLY A 1 91 ? -1.738 -20.918 -0.563 1.00 97.69 91 GLY A CA 1
ATOM 764 C C . GLY A 1 91 ? -0.505 -20.850 0.337 1.00 97.69 91 GLY A C 1
ATOM 765 O O . GLY A 1 91 ? -0.312 -19.843 1.015 1.00 97.69 91 GLY A O 1
ATOM 766 N N . ASP A 1 92 ? 0.370 -21.855 0.277 1.00 98.06 92 ASP A N 1
ATOM 767 C CA . ASP A 1 92 ? 1.540 -21.961 1.167 1.00 98.06 92 ASP A CA 1
ATOM 768 C C . ASP A 1 92 ? 2.802 -21.258 0.637 1.00 98.06 92 ASP A C 1
ATOM 770 O O . ASP A 1 92 ? 3.840 -21.219 1.304 1.00 98.06 92 ASP A O 1
ATOM 774 N N . LYS A 1 93 ? 2.751 -20.670 -0.565 1.00 98.44 93 LYS A N 1
ATOM 775 C CA . LYS A 1 93 ? 3.889 -19.928 -1.119 1.00 98.44 93 LYS A CA 1
ATOM 776 C C . LYS A 1 93 ? 4.062 -18.591 -0.406 1.00 98.44 93 LYS A C 1
ATOM 778 O O . LYS A 1 93 ? 3.100 -17.949 0.009 1.00 98.44 93 LYS A O 1
ATOM 783 N N . ARG A 1 94 ? 5.317 -18.143 -0.321 1.00 98.25 94 ARG A N 1
ATOM 784 C CA . ARG A 1 94 ? 5.697 -16.830 0.219 1.00 98.25 94 ARG A CA 1
ATOM 785 C C . ARG A 1 94 ? 4.990 -15.713 -0.561 1.00 98.25 94 ARG A C 1
ATOM 787 O O . ARG A 1 94 ? 5.146 -15.633 -1.777 1.00 98.25 94 ARG A O 1
ATOM 794 N N . CYS A 1 95 ? 4.237 -14.871 0.146 1.00 97.88 95 CYS A N 1
ATOM 795 C CA . CYS A 1 95 ? 3.440 -13.780 -0.417 1.00 97.88 95 CYS A CA 1
ATOM 796 C C . CYS A 1 95 ? 4.012 -12.411 -0.025 1.00 97.88 95 CYS A C 1
ATOM 798 O O . CYS A 1 95 ? 4.510 -11.683 -0.880 1.00 97.88 95 CYS A O 1
ATOM 800 N N . LEU A 1 96 ? 3.999 -12.081 1.271 1.00 98.00 96 LEU A N 1
ATOM 801 C CA . LEU A 1 96 ? 4.494 -10.803 1.795 1.00 98.00 96 LEU A CA 1
ATOM 802 C C . LEU A 1 96 ? 5.674 -11.047 2.732 1.00 98.00 96 LEU A C 1
ATOM 804 O O . LEU A 1 96 ? 5.555 -11.809 3.691 1.00 98.00 96 LEU A O 1
ATOM 808 N N . GLY A 1 97 ? 6.812 -10.418 2.446 1.00 97.25 97 GLY A N 1
ATOM 809 C CA . GLY A 1 97 ? 8.027 -10.512 3.250 1.00 97.25 97 GLY A CA 1
ATOM 810 C C . GLY A 1 97 ? 8.316 -9.197 3.957 1.00 97.25 97 GLY A C 1
ATOM 811 O O . GLY A 1 97 ? 8.526 -8.184 3.294 1.00 97.25 97 GLY A O 1
ATOM 812 N N . THR A 1 98 ? 8.386 -9.226 5.285 1.00 97.00 98 THR A N 1
ATOM 813 C CA . THR A 1 98 ? 8.798 -8.075 6.097 1.00 97.00 98 THR A CA 1
ATOM 814 C C . THR A 1 98 ? 10.154 -8.373 6.710 1.00 97.00 98 THR A C 1
ATOM 816 O O . THR A 1 98 ? 10.364 -9.448 7.277 1.00 97.00 98 THR A O 1
ATOM 819 N N . ARG A 1 99 ? 11.097 -7.440 6.583 1.00 96.12 99 ARG A N 1
ATOM 820 C CA . ARG A 1 99 ? 12.413 -7.597 7.197 1.00 96.12 99 ARG A CA 1
ATOM 821 C C . ARG A 1 99 ? 12.319 -7.299 8.687 1.00 96.12 99 ARG A C 1
ATOM 823 O O . ARG A 1 99 ? 11.720 -6.296 9.074 1.00 96.12 99 ARG A O 1
ATOM 830 N N . GLN A 1 100 ? 12.893 -8.179 9.500 1.00 96.31 100 GLN A N 1
ATOM 831 C CA . GLN A 1 100 ? 12.938 -7.967 10.938 1.00 96.31 100 GLN A CA 1
ATOM 832 C C . GLN A 1 100 ? 13.892 -6.813 11.259 1.00 96.31 100 GLN A C 1
ATOM 834 O O . GLN A 1 100 ? 15.030 -6.801 10.783 1.00 96.31 100 GLN A O 1
ATOM 839 N N . ILE A 1 101 ? 13.447 -5.867 12.077 1.00 95.19 101 ILE A N 1
ATOM 840 C CA . ILE A 1 101 ? 14.299 -4.819 12.635 1.00 95.19 101 ILE A CA 1
ATOM 841 C C . ILE A 1 101 ? 14.786 -5.327 13.993 1.00 95.19 101 ILE A C 1
ATOM 843 O O . ILE A 1 101 ? 13.981 -5.661 14.855 1.00 95.19 101 ILE A O 1
ATOM 847 N N . LEU A 1 102 ? 16.102 -5.470 14.158 1.00 94.81 102 LEU A N 1
ATOM 848 C CA . LEU A 1 102 ? 16.719 -5.993 15.382 1.00 94.81 102 LEU A CA 1
ATOM 849 C C . LEU A 1 102 ? 17.129 -4.874 16.340 1.00 94.81 102 LEU A C 1
ATOM 851 O O . LEU A 1 102 ? 17.075 -5.059 17.550 1.00 94.81 102 LEU A O 1
ATOM 855 N N . ALA A 1 103 ? 17.568 -3.739 15.798 1.00 93.69 103 ALA A N 1
ATOM 856 C CA . ALA A 1 103 ? 17.909 -2.546 16.562 1.00 93.69 103 ALA A CA 1
ATOM 857 C C . ALA A 1 103 ? 17.799 -1.295 15.680 1.00 93.69 103 ALA A C 1
ATOM 859 O O . ALA A 1 103 ? 17.935 -1.374 14.456 1.00 93.69 103 ALA A O 1
ATOM 860 N N . GLU A 1 104 ? 17.586 -0.150 16.320 1.00 93.31 104 GLU A N 1
ATOM 861 C CA . GLU A 1 104 ? 17.695 1.184 15.731 1.00 93.31 104 GLU A CA 1
ATOM 862 C C . GLU A 1 104 ? 18.755 1.952 16.526 1.00 93.31 104 GLU A C 1
ATOM 864 O O . GLU A 1 104 ? 18.669 2.035 17.751 1.00 93.31 104 GLU A O 1
ATOM 869 N N . GLU A 1 105 ? 19.760 2.471 15.831 1.00 93.06 105 GLU A N 1
ATOM 870 C CA . GLU A 1 105 ? 20.887 3.212 16.394 1.00 93.06 105 GLU A CA 1
ATOM 871 C C . GLU A 1 105 ? 20.925 4.612 15.774 1.00 93.06 105 GLU A C 1
ATOM 873 O O . GLU A 1 105 ? 20.812 4.764 14.555 1.00 93.06 105 GLU A O 1
ATOM 878 N N . ASP A 1 106 ? 21.093 5.634 16.610 1.00 92.31 106 ASP A N 1
ATOM 879 C CA . ASP A 1 106 ? 21.269 7.013 16.163 1.00 92.31 106 ASP A CA 1
ATOM 880 C C . ASP A 1 106 ? 22.757 7.266 15.882 1.00 92.31 106 ASP A C 1
ATOM 882 O O . ASP A 1 106 ? 23.597 7.210 16.779 1.00 92.31 106 ASP A O 1
ATOM 886 N N . GLU A 1 107 ? 23.089 7.546 14.623 1.00 91.50 107 GLU A N 1
ATOM 887 C CA . GLU A 1 107 ? 24.439 7.860 14.161 1.00 91.50 107 GLU A CA 1
ATOM 888 C C . GLU A 1 107 ? 24.562 9.384 13.968 1.00 91.50 107 GLU A C 1
ATOM 890 O O . GLU A 1 107 ? 24.068 9.923 12.965 1.00 91.50 107 GLU A O 1
ATOM 895 N N . PRO A 1 108 ? 25.165 10.117 14.926 1.00 92.06 108 PRO A N 1
ATOM 896 C CA . PRO A 1 108 ? 25.347 11.556 14.806 1.00 92.06 108 PRO A CA 1
ATOM 897 C C . PRO A 1 108 ? 26.392 11.859 13.731 1.00 92.06 108 PRO A C 1
ATOM 899 O O . PRO A 1 108 ? 27.518 11.367 13.763 1.00 92.06 108 PRO A O 1
ATOM 902 N N . GLN A 1 109 ? 26.017 12.697 12.776 1.00 91.69 109 GLN A N 1
ATOM 903 C CA . GLN A 1 109 ? 26.891 13.159 11.709 1.00 91.69 109 GLN A CA 1
ATOM 904 C C . GLN A 1 109 ? 27.670 14.408 12.151 1.00 91.69 109 GLN A C 1
ATOM 906 O O . GLN A 1 109 ? 27.160 15.195 12.954 1.00 91.69 109 GLN A O 1
ATOM 911 N N . PRO A 1 110 ? 28.860 14.679 11.576 1.00 91.69 110 PRO A N 1
ATOM 912 C CA . PRO A 1 110 ? 29.663 15.861 11.919 1.00 91.69 110 PRO A CA 1
ATOM 913 C C . PRO A 1 110 ? 28.940 17.205 11.725 1.00 91.69 110 PRO A C 1
ATOM 915 O O . PRO A 1 110 ? 29.314 18.204 12.326 1.00 91.69 110 PRO A O 1
ATOM 918 N N . ASN A 1 111 ? 27.895 17.238 10.892 1.00 91.44 111 ASN A N 1
ATOM 919 C CA . ASN A 1 111 ? 27.054 18.414 10.650 1.00 91.44 111 ASN A CA 1
ATOM 920 C C . ASN A 1 111 ? 25.877 18.557 11.640 1.00 91.44 111 ASN A C 1
ATOM 922 O O . ASN A 1 111 ? 24.978 19.360 11.396 1.00 91.44 111 ASN A O 1
ATOM 926 N N . GLY A 1 112 ? 25.837 17.753 12.709 1.00 89.19 112 GLY A N 1
ATOM 927 C CA . GLY A 1 112 ? 24.776 17.761 13.720 1.00 89.19 112 GLY A CA 1
ATOM 928 C C . GLY A 1 112 ? 23.489 17.033 13.315 1.00 89.19 112 GLY A C 1
ATOM 929 O O . GLY A 1 112 ? 22.555 16.963 14.112 1.00 89.19 112 GLY A O 1
ATOM 930 N N . ARG A 1 113 ? 23.404 16.469 12.101 1.00 89.56 113 ARG A N 1
ATOM 931 C CA . ARG A 1 113 ? 22.257 15.637 11.700 1.00 89.56 113 ARG A CA 1
ATOM 932 C C . ARG A 1 113 ? 22.376 14.260 12.339 1.00 89.56 113 ARG A C 1
ATOM 934 O O . ARG A 1 113 ? 23.449 13.675 12.348 1.00 89.56 113 ARG A O 1
ATOM 941 N N . ILE A 1 114 ? 21.265 13.711 12.809 1.00 90.12 114 ILE A N 1
ATOM 942 C CA . ILE A 1 114 ? 21.216 12.343 13.330 1.00 90.12 114 ILE A CA 1
ATOM 943 C C . ILE A 1 114 ? 20.674 11.438 12.230 1.00 90.12 114 ILE A C 1
ATOM 945 O O . ILE A 1 114 ? 19.588 11.684 11.695 1.00 90.12 114 ILE A O 1
ATOM 949 N N . PHE A 1 115 ? 21.440 10.418 11.855 1.00 90.31 115 PHE A N 1
ATOM 950 C CA . PHE A 1 115 ? 20.986 9.382 10.934 1.00 90.31 115 PHE A CA 1
ATOM 951 C C . PHE A 1 115 ? 20.492 8.185 11.729 1.00 90.31 115 PHE A C 1
ATOM 953 O O . PHE A 1 115 ? 21.195 7.677 12.592 1.00 90.31 115 PHE A O 1
ATOM 960 N N . LYS A 1 116 ? 19.295 7.705 11.403 1.00 89.75 116 LYS A N 1
ATOM 961 C CA . LYS A 1 116 ? 18.772 6.471 11.982 1.00 89.75 116 LYS A CA 1
ATOM 962 C C . LYS A 1 116 ? 19.305 5.282 11.206 1.00 89.75 116 LYS A C 1
ATOM 964 O O . LYS A 1 116 ? 18.999 5.117 10.021 1.00 89.75 116 LYS A O 1
ATOM 969 N N . LYS A 1 117 ? 20.093 4.452 11.874 1.00 92.56 117 LYS A N 1
ATOM 970 C CA . LYS A 1 117 ? 20.646 3.224 11.323 1.00 92.56 117 LYS A CA 1
ATOM 971 C C . LYS A 1 117 ? 19.884 2.036 11.874 1.00 92.56 117 LYS A C 1
ATOM 973 O O . LYS A 1 117 ? 19.806 1.822 13.077 1.00 92.56 117 LYS A O 1
ATOM 978 N N . TYR A 1 118 ? 19.341 1.233 10.975 1.00 92.56 118 TYR A N 1
ATOM 979 C CA . TYR A 1 118 ? 18.608 0.033 11.346 1.00 92.56 118 TYR A CA 1
ATOM 980 C C . TYR A 1 118 ? 19.495 -1.198 11.199 1.00 92.56 118 TYR A C 1
ATOM 982 O O . TYR A 1 118 ? 19.997 -1.494 10.109 1.00 92.56 118 TYR A O 1
ATOM 990 N N . LYS A 1 119 ? 19.640 -1.961 12.281 1.00 94.94 119 LYS A N 1
ATOM 991 C CA . LYS A 1 119 ? 20.214 -3.304 12.234 1.00 94.94 119 LYS A CA 1
ATOM 992 C C . LYS A 1 119 ? 19.128 -4.270 11.783 1.00 94.94 119 LYS A C 1
ATOM 994 O O . LYS A 1 119 ? 18.213 -4.593 12.535 1.00 94.94 119 LYS A O 1
ATOM 999 N N . MET A 1 120 ? 19.226 -4.719 10.539 1.00 95.69 120 MET A N 1
ATOM 1000 C CA . MET A 1 120 ? 18.203 -5.547 9.907 1.00 95.69 120 MET A CA 1
ATOM 1001 C C . MET A 1 120 ? 18.548 -7.037 9.990 1.00 95.69 120 MET A C 1
ATOM 1003 O O . MET A 1 120 ? 19.654 -7.439 9.632 1.00 95.69 120 MET A O 1
ATOM 1007 N N . GLY A 1 121 ? 17.584 -7.852 10.409 1.00 96.25 121 GLY A N 1
ATOM 1008 C CA . GLY A 1 121 ? 17.658 -9.310 10.405 1.00 96.25 121 GLY A CA 1
ATOM 1009 C C . GLY A 1 121 ? 17.110 -9.934 9.120 1.00 96.25 121 GLY A C 1
ATOM 1010 O O . GLY A 1 121 ? 17.094 -9.314 8.046 1.00 96.25 121 GLY A O 1
ATOM 1011 N N . ASP A 1 122 ? 16.642 -11.174 9.254 1.00 97.44 122 ASP A N 1
ATOM 1012 C CA . ASP A 1 122 ? 16.056 -11.955 8.166 1.00 97.44 122 ASP A CA 1
ATOM 1013 C C . ASP A 1 122 ? 14.643 -11.492 7.791 1.00 97.44 122 ASP A C 1
ATOM 1015 O O . ASP A 1 122 ? 13.932 -10.830 8.554 1.00 97.44 122 ASP A O 1
ATOM 1019 N N . TYR A 1 123 ? 14.205 -11.890 6.597 1.00 97.38 123 TYR A N 1
ATOM 1020 C CA . TYR A 1 123 ? 12.819 -11.721 6.175 1.00 97.38 123 TYR A CA 1
ATOM 1021 C C . TYR A 1 123 ? 11.902 -12.726 6.874 1.00 97.38 123 TYR A C 1
ATOM 1023 O O . TYR A 1 123 ? 12.090 -13.942 6.774 1.00 97.38 123 TYR A O 1
ATOM 1031 N N . LYS A 1 124 ? 10.845 -12.215 7.503 1.00 97.25 124 LYS A N 1
ATOM 1032 C CA . LYS A 1 124 ? 9.695 -13.001 7.949 1.00 97.25 124 LYS A CA 1
ATOM 1033 C C . LYS A 1 124 ? 8.629 -12.962 6.862 1.00 97.25 124 LYS A C 1
ATOM 1035 O O . LYS A 1 124 ? 8.138 -11.898 6.490 1.00 97.25 124 LYS A O 1
ATOM 1040 N N . TRP A 1 125 ? 8.301 -14.135 6.335 1.00 98.19 125 TRP A N 1
ATOM 1041 C CA . TRP A 1 125 ? 7.353 -14.288 5.238 1.00 98.19 125 TRP A CA 1
ATOM 1042 C C . TRP A 1 125 ? 5.984 -14.711 5.752 1.00 98.19 125 TRP A C 1
ATOM 1044 O O . TRP A 1 125 ? 5.882 -15.581 6.612 1.00 98.19 125 TRP A O 1
ATOM 1054 N N . LYS A 1 126 ? 4.943 -14.125 5.169 1.00 98.38 126 LYS A N 1
ATOM 1055 C CA . LYS A 1 126 ? 3.558 -14.581 5.268 1.00 98.38 126 LYS A CA 1
ATOM 1056 C C . LYS A 1 126 ? 3.202 -15.322 3.987 1.00 98.38 126 LYS A C 1
ATOM 1058 O O . LYS A 1 126 ? 3.544 -14.857 2.892 1.00 98.38 126 LYS A O 1
ATOM 1063 N N . SER A 1 127 ? 2.542 -16.464 4.121 1.00 98.69 127 SER A N 1
ATOM 1064 C CA . SER A 1 127 ? 1.994 -17.202 2.982 1.00 98.69 127 SER A CA 1
ATOM 1065 C C . SER A 1 127 ? 0.753 -16.501 2.410 1.00 98.69 127 SER A C 1
ATOM 1067 O O . SER A 1 127 ? 0.202 -15.593 3.040 1.00 98.69 127 SER A O 1
ATOM 1069 N N . PHE A 1 128 ? 0.279 -16.900 1.226 1.00 98.56 128 PHE A N 1
ATOM 1070 C CA . PHE A 1 128 ? -1.002 -16.397 0.705 1.00 98.56 128 PHE A CA 1
ATOM 1071 C C . PHE A 1 128 ? -2.170 -16.755 1.640 1.00 98.56 128 PHE A C 1
ATOM 1073 O O . PHE A 1 128 ? -3.059 -15.927 1.855 1.00 98.56 128 PHE A O 1
ATOM 1080 N N . ASN A 1 129 ? -2.129 -17.942 2.255 1.00 98.69 129 ASN A N 1
ATOM 1081 C CA . ASN A 1 129 ? -3.081 -18.375 3.278 1.00 98.69 129 ASN A CA 1
ATOM 1082 C C . ASN A 1 129 ? -3.095 -17.419 4.484 1.00 98.69 129 ASN A C 1
ATOM 1084 O O . ASN A 1 129 ? -4.166 -16.967 4.903 1.00 98.69 129 ASN A O 1
ATOM 1088 N N . ASP A 1 130 ? -1.918 -17.041 4.994 1.00 98.56 130 ASP A N 1
ATOM 1089 C CA . ASP A 1 130 ? -1.798 -16.093 6.110 1.00 98.56 130 ASP A CA 1
ATOM 1090 C C . ASP A 1 130 ? -2.358 -14.717 5.749 1.00 98.56 130 ASP A C 1
ATOM 1092 O O . ASP A 1 130 ? -3.107 -14.125 6.527 1.00 98.56 130 ASP A O 1
ATOM 1096 N N . VAL A 1 131 ? -2.022 -14.208 4.559 1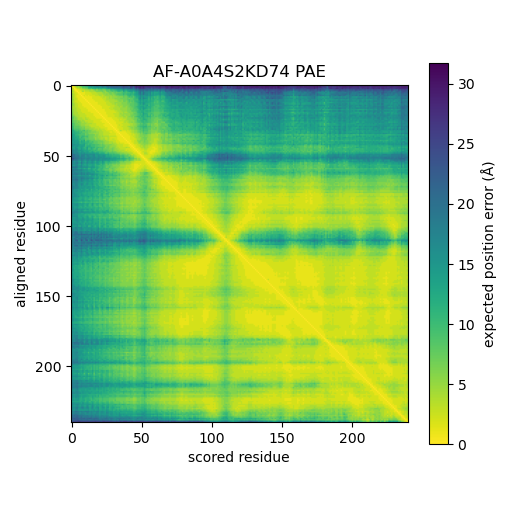.00 98.56 131 VAL A N 1
ATOM 1097 C CA . VAL A 1 131 ? -2.491 -12.898 4.082 1.00 98.56 131 VAL A CA 1
ATOM 1098 C C . VAL A 1 131 ? -4.011 -12.880 3.955 1.00 98.56 131 VAL A C 1
ATOM 1100 O O . VAL A 1 131 ? -4.649 -11.952 4.448 1.00 98.56 131 VAL A O 1
ATOM 1103 N N . ASN A 1 132 ? -4.616 -13.921 3.374 1.00 98.62 132 ASN A N 1
ATOM 1104 C CA . ASN A 1 132 ? -6.071 -14.020 3.268 1.00 98.62 132 ASN A CA 1
ATOM 1105 C C . ASN A 1 132 ? -6.751 -14.104 4.642 1.00 98.62 132 ASN A C 1
ATOM 1107 O O . ASN A 1 132 ? -7.781 -13.456 4.855 1.00 98.62 132 ASN A O 1
ATOM 1111 N N . LYS A 1 133 ? -6.173 -14.861 5.584 1.00 98.69 133 LYS A N 1
ATOM 1112 C CA . LYS A 1 133 ? -6.684 -14.966 6.958 1.00 98.69 133 LYS A CA 1
ATOM 1113 C C . LYS A 1 133 ? -6.626 -13.618 7.676 1.00 98.69 133 LYS A C 1
ATOM 1115 O O . LYS A 1 133 ? -7.623 -13.204 8.264 1.00 98.69 133 LYS A O 1
ATOM 1120 N N . LEU A 1 134 ? -5.493 -12.920 7.595 1.00 98.56 134 LEU A N 1
ATOM 1121 C CA . LEU A 1 134 ? -5.310 -11.602 8.205 1.00 98.56 134 LEU A CA 1
ATOM 1122 C C . LEU A 1 134 ? -6.242 -10.559 7.583 1.00 98.56 134 LEU A C 1
ATOM 1124 O O . LEU A 1 134 ? -6.924 -9.859 8.323 1.00 98.56 134 LEU A O 1
ATOM 1128 N N . ALA A 1 135 ? -6.349 -10.512 6.252 1.00 98.62 135 ALA A N 1
ATOM 1129 C CA . ALA A 1 135 ? -7.250 -9.591 5.558 1.00 98.62 135 ALA A CA 1
ATOM 1130 C C . ALA A 1 135 ? -8.720 -9.847 5.931 1.00 98.62 135 ALA A C 1
ATOM 1132 O O . ALA A 1 135 ? -9.471 -8.912 6.194 1.00 98.62 135 ALA A O 1
ATOM 1133 N N . SER A 1 136 ? -9.130 -11.116 6.019 1.00 98.56 136 SER A N 1
ATOM 1134 C CA . SER A 1 136 ? -10.498 -11.478 6.414 1.00 98.56 136 SER A CA 1
ATOM 1135 C C . SER A 1 136 ? -10.790 -11.116 7.874 1.00 98.56 136 SER A C 1
ATOM 1137 O O . SER A 1 136 ? -11.860 -10.596 8.181 1.00 98.56 136 SER A O 1
ATOM 1139 N N . SER A 1 137 ? -9.851 -11.362 8.792 1.00 98.62 137 SER A N 1
ATOM 1140 C CA . SER A 1 137 ? -10.011 -10.987 10.202 1.00 98.62 137 SER A CA 1
ATOM 1141 C C . SER A 1 137 ? -10.015 -9.475 10.404 1.00 98.62 137 SER A C 1
ATOM 1143 O O . SER A 1 137 ? -10.893 -8.974 11.099 1.00 98.62 137 SER A O 1
ATOM 1145 N N . PHE A 1 138 ? -9.102 -8.748 9.758 1.00 98.56 138 PHE A N 1
ATOM 1146 C CA . PHE A 1 138 ? -9.054 -7.291 9.843 1.00 98.56 138 PHE A CA 1
ATOM 1147 C C . PHE A 1 138 ? -10.314 -6.650 9.248 1.00 98.56 138 PHE A C 1
ATOM 1149 O O . PHE A 1 138 ? -10.914 -5.785 9.877 1.00 98.56 138 PHE A O 1
ATOM 1156 N N . GLY A 1 139 ? -10.793 -7.148 8.102 1.00 98.31 139 GLY A N 1
ATOM 1157 C CA . GLY A 1 139 ? -12.041 -6.682 7.492 1.00 98.31 139 GLY A CA 1
ATOM 1158 C C . GLY A 1 139 ? -13.256 -6.891 8.397 1.00 98.31 139 GLY A C 1
ATOM 1159 O O . GLY A 1 139 ? -14.061 -5.981 8.552 1.00 98.31 139 GLY A O 1
ATOM 1160 N N . ARG A 1 140 ? -13.365 -8.053 9.059 1.00 98.44 140 ARG A N 1
ATOM 1161 C CA . ARG A 1 140 ? -14.421 -8.293 10.061 1.00 98.44 140 ARG A CA 1
ATOM 1162 C C . ARG A 1 140 ? -14.319 -7.338 11.250 1.00 98.44 140 ARG A C 1
ATOM 1164 O O . ARG A 1 140 ? -15.341 -6.846 11.702 1.00 98.44 140 ARG A O 1
ATOM 1171 N N . GLY A 1 141 ? -13.104 -7.042 11.714 1.00 98.31 141 GLY A N 1
ATOM 1172 C CA . GLY A 1 141 ? -12.882 -6.049 12.767 1.00 98.31 141 GLY A CA 1
ATOM 1173 C C . GLY A 1 141 ? -13.352 -4.648 12.367 1.00 98.31 141 GLY A C 1
ATOM 1174 O O . GLY A 1 141 ? -13.988 -3.969 13.161 1.00 98.31 141 GLY A O 1
ATOM 1175 N N . LEU A 1 142 ? -13.115 -4.229 11.120 1.00 97.81 142 LEU A N 1
ATOM 1176 C CA . LEU A 1 142 ? -13.626 -2.952 10.608 1.00 97.81 142 LEU A CA 1
ATOM 1177 C C . LEU A 1 142 ? -15.163 -2.911 10.580 1.00 97.81 142 LEU A C 1
ATOM 1179 O O . LEU A 1 142 ? -15.746 -1.896 10.957 1.00 97.81 142 LEU A O 1
ATOM 1183 N N . VAL A 1 143 ? -15.816 -4.008 10.177 1.00 97.94 143 VAL A N 1
ATOM 1184 C CA . VAL A 1 143 ? -17.286 -4.128 10.228 1.00 97.94 143 VAL A CA 1
ATOM 1185 C C . VAL A 1 143 ? -17.797 -4.022 11.667 1.00 97.94 143 VAL A C 1
ATOM 1187 O O . VAL A 1 143 ? -18.744 -3.281 11.918 1.00 97.94 143 VAL A O 1
ATOM 1190 N N . GLU A 1 144 ? -17.140 -4.693 12.616 1.00 97.56 144 GLU A N 1
ATOM 1191 C CA . GLU A 1 144 ? -17.474 -4.615 14.047 1.00 97.56 144 GLU A CA 1
ATOM 1192 C C . GLU A 1 144 ? -17.329 -3.185 14.600 1.00 97.56 144 GLU A C 1
ATOM 1194 O O . GLU A 1 144 ? -18.140 -2.735 15.403 1.00 97.56 144 GLU A O 1
ATOM 1199 N N . LEU A 1 145 ? -16.360 -2.412 14.094 1.00 95.62 145 LEU A N 1
ATOM 1200 C CA . LEU A 1 145 ? -16.190 -0.978 14.385 1.00 95.62 145 LEU A CA 1
ATOM 1201 C C . LEU A 1 145 ? -17.218 -0.069 13.673 1.00 95.62 145 LEU A C 1
ATOM 1203 O O . LEU A 1 145 ? -17.033 1.154 13.590 1.00 95.62 145 LEU A O 1
ATOM 1207 N N . GLY A 1 146 ? -18.290 -0.654 13.136 1.00 95.88 146 GLY A N 1
ATOM 1208 C CA . GLY A 1 146 ? -19.421 0.041 12.531 1.00 95.88 146 GLY A CA 1
ATOM 1209 C C . GLY A 1 146 ? -19.247 0.398 11.056 1.00 95.88 146 GLY A C 1
ATOM 1210 O O . GLY A 1 146 ? -20.073 1.147 10.528 1.00 95.88 146 GLY A O 1
ATOM 1211 N N . MET A 1 147 ? -18.204 -0.100 10.380 1.00 96.00 147 MET A N 1
ATOM 1212 C CA . MET A 1 147 ? -18.016 0.160 8.951 1.00 96.00 147 MET A CA 1
ATOM 1213 C C . MET A 1 147 ? -18.978 -0.636 8.085 1.00 96.00 147 MET A C 1
ATOM 1215 O O . MET A 1 147 ? -19.223 -1.822 8.303 1.00 96.00 147 MET A O 1
ATOM 1219 N N . LYS A 1 148 ? -19.512 0.035 7.066 1.00 96.69 148 LYS A N 1
ATOM 1220 C CA . LYS A 1 148 ? -20.485 -0.507 6.121 1.00 96.69 148 LYS A CA 1
ATOM 1221 C C . LYS A 1 148 ? -19.892 -0.540 4.714 1.00 96.69 148 LYS A C 1
ATOM 1223 O O . LYS A 1 148 ? -19.018 0.271 4.393 1.00 96.69 148 LYS A O 1
ATOM 1228 N N . PRO A 1 149 ? -20.372 -1.449 3.849 1.00 97.19 149 PRO A N 1
ATOM 1229 C CA . PRO A 1 149 ? -20.011 -1.441 2.439 1.00 97.19 149 PRO A CA 1
ATOM 1230 C C . PRO A 1 149 ? -20.123 -0.036 1.837 1.00 97.19 149 PRO A C 1
ATOM 1232 O O . PRO A 1 149 ? -21.086 0.683 2.108 1.00 97.19 149 PRO A O 1
ATOM 1235 N N . ARG A 1 150 ? -19.152 0.320 0.996 1.00 96.06 150 ARG A N 1
ATOM 1236 C CA . ARG A 1 150 ? -18.963 1.618 0.328 1.00 96.06 150 ARG A CA 1
ATOM 1237 C C . ARG A 1 150 ? -18.546 2.777 1.229 1.00 96.06 150 ARG A C 1
ATOM 1239 O O . ARG A 1 150 ? -18.404 3.884 0.721 1.00 96.06 150 ARG A O 1
ATOM 1246 N N . ASN A 1 151 ? -18.308 2.557 2.523 1.00 96.19 151 ASN A N 1
ATOM 1247 C CA . ASN A 1 151 ? -17.607 3.561 3.318 1.00 96.19 151 ASN A CA 1
ATOM 1248 C C . ASN A 1 151 ? -16.169 3.730 2.822 1.00 96.19 151 ASN A C 1
ATOM 1250 O O . ASN A 1 151 ? -15.527 2.769 2.387 1.00 96.19 151 ASN A O 1
ATOM 1254 N N . ASN A 1 152 ? -15.691 4.968 2.893 1.00 97.31 152 ASN A N 1
ATOM 1255 C CA . ASN A 1 152 ? -14.338 5.338 2.528 1.00 97.31 152 ASN A CA 1
ATOM 1256 C C . ASN A 1 152 ? -13.413 5.118 3.731 1.00 97.31 152 ASN A C 1
ATOM 1258 O O . ASN A 1 152 ? -13.708 5.560 4.840 1.00 97.31 152 ASN A O 1
ATOM 1262 N N . ILE A 1 153 ? -12.291 4.437 3.505 1.00 97.75 153 ILE A N 1
ATOM 1263 C CA . ILE A 1 153 ? -11.239 4.238 4.505 1.00 97.75 153 ILE A CA 1
ATOM 1264 C C . ILE A 1 153 ? -9.938 4.764 3.919 1.00 97.75 153 ILE A C 1
ATOM 1266 O O . ILE A 1 153 ? -9.485 4.297 2.869 1.00 97.75 153 ILE A O 1
ATOM 1270 N N . VAL A 1 154 ? -9.319 5.718 4.613 1.00 97.44 154 VAL A N 1
ATOM 1271 C CA . VAL A 1 154 ? -7.991 6.208 4.239 1.00 97.44 154 VAL A CA 1
ATOM 1272 C C . VAL A 1 154 ? -6.929 5.253 4.756 1.00 97.44 154 VAL A C 1
ATOM 1274 O O . VAL A 1 154 ? -6.914 4.910 5.935 1.00 97.44 154 VAL A O 1
ATOM 1277 N N . ILE A 1 155 ? -5.995 4.879 3.886 1.00 97.62 155 ILE A N 1
ATOM 1278 C CA . ILE A 1 155 ? -4.734 4.248 4.262 1.00 97.62 155 ILE A CA 1
ATOM 1279 C C . ILE A 1 155 ? -3.610 5.254 4.000 1.00 97.62 155 ILE A C 1
ATOM 1281 O O . ILE A 1 155 ? -3.231 5.514 2.854 1.00 97.62 155 ILE A O 1
ATOM 1285 N N . PHE A 1 156 ? -3.091 5.823 5.084 1.00 95.81 156 PHE A N 1
ATOM 1286 C CA . PHE A 1 156 ? -1.987 6.777 5.105 1.00 95.81 156 PHE A CA 1
ATOM 1287 C C . PHE A 1 156 ? -0.773 6.119 5.757 1.00 95.81 156 PHE A C 1
ATOM 1289 O O . PHE A 1 156 ? -0.517 6.260 6.947 1.00 95.81 156 PHE A O 1
ATOM 1296 N N . ALA A 1 157 ? -0.059 5.320 4.977 1.00 95.75 157 ALA A N 1
ATOM 1297 C CA . ALA A 1 157 ? 1.108 4.592 5.443 1.00 95.75 157 ALA A CA 1
ATOM 1298 C C . ALA A 1 157 ? 2.039 4.269 4.276 1.00 95.75 157 ALA A C 1
ATOM 1300 O O . ALA A 1 157 ? 1.653 4.300 3.105 1.00 95.75 157 ALA A O 1
ATOM 1301 N N . GLU A 1 158 ? 3.269 3.931 4.626 1.00 93.62 158 GLU A N 1
ATOM 1302 C CA . GLU A 1 158 ? 4.318 3.547 3.686 1.00 93.62 158 GLU A CA 1
ATOM 1303 C C . GLU A 1 158 ? 4.027 2.157 3.122 1.00 93.62 158 GLU A C 1
ATOM 1305 O O . GLU A 1 158 ? 3.225 1.388 3.659 1.00 93.62 158 GLU A O 1
ATOM 1310 N N . THR A 1 159 ? 4.718 1.801 2.041 1.00 92.44 159 THR A N 1
ATOM 1311 C CA . THR A 1 159 ? 4.627 0.461 1.460 1.00 92.44 159 THR A CA 1
ATOM 1312 C C . THR A 1 159 ? 5.094 -0.594 2.468 1.00 92.44 159 THR A C 1
ATOM 1314 O O . THR A 1 159 ? 6.293 -0.815 2.642 1.00 92.44 159 THR A O 1
ATOM 1317 N N . ARG A 1 160 ? 4.140 -1.281 3.105 1.00 95.19 160 ARG A N 1
ATOM 1318 C CA . ARG A 1 160 ? 4.385 -2.382 4.050 1.00 95.19 160 ARG A CA 1
ATOM 1319 C C . ARG A 1 160 ? 3.355 -3.501 3.921 1.00 95.19 160 ARG A C 1
ATOM 1321 O O . ARG A 1 160 ? 2.329 -3.352 3.257 1.00 95.19 160 ARG A O 1
ATOM 1328 N N . ALA A 1 161 ? 3.632 -4.648 4.539 1.00 97.56 161 ALA A N 1
ATOM 1329 C CA . ALA A 1 161 ? 2.775 -5.828 4.423 1.00 97.56 161 ALA A CA 1
ATOM 1330 C C . ALA A 1 161 ? 1.361 -5.571 4.972 1.00 97.56 161 ALA A C 1
ATOM 1332 O O . ALA A 1 161 ? 0.371 -5.963 4.358 1.00 97.56 161 ALA A O 1
ATOM 1333 N N . GLU A 1 162 ? 1.267 -4.872 6.099 1.00 97.81 162 GLU A N 1
ATOM 1334 C CA . GLU A 1 162 ? 0.017 -4.509 6.765 1.00 97.81 162 GLU A CA 1
ATOM 1335 C C . GLU A 1 162 ? -0.836 -3.570 5.907 1.00 97.81 162 GLU A C 1
ATOM 1337 O O . GLU A 1 162 ? -2.054 -3.712 5.894 1.00 97.81 162 GLU A O 1
ATOM 1342 N N . TRP A 1 163 ? -0.211 -2.689 5.115 1.00 97.56 163 TRP A N 1
ATOM 1343 C CA . TRP A 1 163 ? -0.905 -1.850 4.132 1.00 97.56 163 TRP A CA 1
ATOM 1344 C C . TRP A 1 163 ? -1.627 -2.709 3.094 1.00 97.56 163 TRP A C 1
ATOM 1346 O O . TRP A 1 163 ? -2.820 -2.533 2.849 1.00 97.56 163 TRP A O 1
ATOM 1356 N N . MET A 1 164 ? -0.930 -3.702 2.531 1.00 97.88 164 MET A N 1
ATOM 1357 C CA . MET A 1 164 ? -1.510 -4.600 1.526 1.00 97.88 164 MET A CA 1
ATOM 1358 C C . MET A 1 164 ? -2.626 -5.469 2.119 1.00 97.88 164 MET A C 1
ATOM 1360 O O . MET A 1 164 ? -3.660 -5.689 1.489 1.00 97.88 164 MET A O 1
ATOM 1364 N N . ILE A 1 165 ? -2.440 -5.930 3.358 1.00 98.50 165 ILE A N 1
ATOM 1365 C CA . ILE A 1 165 ? -3.459 -6.678 4.104 1.00 98.50 165 ILE A CA 1
ATOM 1366 C C . ILE A 1 165 ? -4.698 -5.805 4.350 1.00 98.50 165 ILE A C 1
ATOM 1368 O O . ILE A 1 165 ? -5.815 -6.277 4.134 1.00 98.50 165 ILE A O 1
ATOM 1372 N N . ALA A 1 166 ? -4.519 -4.543 4.753 1.00 98.31 166 ALA A N 1
ATOM 1373 C CA . ALA A 1 166 ? -5.606 -3.594 4.978 1.00 98.31 166 ALA A CA 1
ATOM 1374 C C . ALA A 1 166 ? -6.382 -3.283 3.688 1.00 98.31 166 ALA A C 1
ATOM 1376 O O . ALA A 1 166 ? -7.613 -3.305 3.696 1.00 98.31 166 ALA A O 1
ATOM 1377 N N . ALA A 1 167 ? -5.691 -3.086 2.562 1.00 98.19 167 ALA A N 1
ATOM 1378 C CA . ALA A 1 167 ? -6.337 -2.893 1.265 1.00 98.19 167 ALA A CA 1
ATOM 1379 C C . ALA A 1 167 ? -7.183 -4.119 0.866 1.00 98.19 167 ALA A C 1
ATOM 1381 O O . ALA A 1 167 ? -8.355 -3.986 0.513 1.00 98.19 167 ALA A O 1
ATOM 1382 N N . HIS A 1 168 ? -6.639 -5.333 1.008 1.00 98.44 168 HIS A N 1
ATOM 1383 C CA . HIS A 1 168 ? -7.400 -6.558 0.738 1.00 98.44 168 HIS A CA 1
ATOM 1384 C C . HIS A 1 168 ? -8.570 -6.776 1.703 1.00 98.44 168 HIS A C 1
ATOM 1386 O O . HIS A 1 168 ? -9.597 -7.315 1.291 1.00 98.44 168 HIS A O 1
ATOM 1392 N N . ALA A 1 169 ? -8.447 -6.354 2.962 1.00 98.50 169 ALA A N 1
ATOM 1393 C CA . ALA A 1 169 ? -9.557 -6.361 3.909 1.00 98.50 169 ALA A CA 1
ATOM 1394 C C . ALA A 1 169 ? -10.697 -5.442 3.450 1.00 98.50 169 ALA A C 1
ATOM 1396 O O . ALA A 1 169 ? -11.859 -5.842 3.499 1.00 98.50 169 ALA A O 1
ATOM 1397 N N . CYS A 1 170 ? -10.358 -4.255 2.938 1.00 98.25 170 CYS A N 1
ATOM 1398 C CA . CYS A 1 170 ? -11.327 -3.324 2.369 1.00 98.25 170 CYS A CA 1
ATOM 1399 C C . CYS A 1 170 ? -12.037 -3.923 1.152 1.00 98.25 170 CYS A C 1
ATOM 1401 O O . CYS A 1 170 ? -13.265 -3.924 1.102 1.00 98.25 170 CYS A O 1
ATOM 1403 N N . PHE A 1 171 ? -11.292 -4.527 0.219 1.00 98.19 171 PHE A N 1
ATOM 1404 C CA . PHE A 1 171 ? -11.885 -5.166 -0.963 1.00 98.19 171 PHE A CA 1
ATOM 1405 C C . PHE A 1 171 ? -12.845 -6.306 -0.604 1.00 98.19 171 PHE A C 1
ATOM 1407 O O . PHE A 1 171 ? -13.882 -6.447 -1.246 1.00 98.19 171 PHE A O 1
ATOM 1414 N N . LYS A 1 172 ? -12.535 -7.087 0.439 1.00 97.75 172 LYS A N 1
ATOM 1415 C CA . LYS A 1 172 ? -13.403 -8.169 0.939 1.00 97.75 172 LYS A CA 1
ATOM 1416 C C . LYS A 1 172 ? -14.726 -7.677 1.517 1.00 97.75 172 LYS A C 1
ATOM 1418 O O . LYS A 1 172 ? -15.723 -8.376 1.424 1.00 97.75 172 LYS A O 1
ATOM 1423 N N . GLN A 1 173 ? -14.729 -6.498 2.131 1.00 97.81 173 GLN A N 1
ATOM 1424 C CA . GLN A 1 173 ? -15.919 -5.919 2.762 1.00 97.81 173 GLN A CA 1
ATOM 1425 C C . GLN A 1 173 ? -16.596 -4.856 1.887 1.00 97.81 173 GLN A C 1
ATOM 1427 O O . GLN A 1 173 ? -17.522 -4.178 2.331 1.00 97.81 173 GLN A O 1
ATOM 1432 N N . ASN A 1 174 ? -16.148 -4.718 0.631 1.00 97.38 174 ASN A N 1
ATOM 1433 C CA . ASN A 1 174 ? -16.628 -3.715 -0.313 1.00 97.38 174 ASN A CA 1
ATOM 1434 C C . ASN A 1 174 ? -16.478 -2.275 0.218 1.00 97.38 174 ASN A C 1
ATOM 1436 O O . ASN A 1 174 ? -17.338 -1.434 -0.027 1.00 97.38 174 ASN A O 1
ATOM 1440 N N . PHE A 1 175 ? -15.415 -1.988 0.972 1.00 97.88 175 PHE A N 1
ATOM 1441 C CA . PHE A 1 175 ? -15.047 -0.625 1.367 1.00 97.88 175 PHE A CA 1
ATOM 1442 C C . PHE A 1 175 ? -14.255 0.061 0.250 1.00 97.88 175 PHE A C 1
ATOM 1444 O O . PHE A 1 175 ? -13.487 -0.584 -0.472 1.00 97.88 175 PHE A O 1
ATOM 1451 N N . THR A 1 176 ? -14.403 1.377 0.138 1.00 97.50 176 THR A N 1
ATOM 1452 C CA . THR A 1 176 ? -13.630 2.197 -0.796 1.00 97.50 176 THR A CA 1
ATOM 1453 C C . THR A 1 176 ? -12.282 2.533 -0.165 1.00 97.50 176 THR A C 1
ATOM 1455 O O . THR A 1 176 ? -12.219 3.141 0.902 1.00 97.50 176 THR A O 1
ATOM 1458 N N . VAL A 1 177 ? -11.190 2.143 -0.822 1.00 97.44 177 VAL A N 1
ATOM 1459 C CA . VAL A 1 177 ? -9.831 2.455 -0.359 1.00 97.44 177 VAL A CA 1
ATOM 1460 C C . VAL A 1 177 ? -9.418 3.824 -0.882 1.00 97.44 177 VAL A C 1
ATOM 1462 O O . VAL A 1 177 ? -9.342 4.026 -2.093 1.00 97.44 177 VAL A O 1
ATOM 1465 N N . VAL A 1 178 ? -9.085 4.731 0.031 1.00 97.12 178 VAL A N 1
ATOM 1466 C CA . VAL A 1 178 ? -8.467 6.023 -0.276 1.00 97.12 178 VAL A CA 1
ATOM 1467 C C . VAL A 1 178 ? -7.000 5.954 0.130 1.00 97.12 178 VAL A C 1
ATOM 1469 O O . VAL A 1 178 ? -6.673 5.591 1.256 1.00 97.12 178 VAL A O 1
ATOM 1472 N N . THR A 1 179 ? -6.089 6.283 -0.779 1.00 96.00 179 THR A N 1
ATOM 1473 C CA . THR A 1 179 ? -4.646 6.214 -0.511 1.00 96.00 179 THR A CA 1
ATOM 1474 C C . THR A 1 179 ? -4.058 7.609 -0.436 1.00 96.00 179 THR A C 1
ATOM 1476 O O . THR A 1 179 ? -4.188 8.375 -1.391 1.00 96.00 179 THR A O 1
ATOM 1479 N N . ILE A 1 180 ? -3.362 7.920 0.656 1.00 93.94 180 ILE A N 1
ATOM 1480 C CA . ILE A 1 180 ? -2.654 9.194 0.816 1.00 93.94 180 ILE A CA 1
ATOM 1481 C C . ILE A 1 180 ? -1.164 8.906 0.983 1.00 93.94 180 ILE A C 1
ATOM 1483 O O . ILE A 1 180 ? -0.764 8.066 1.788 1.00 93.94 180 ILE A O 1
ATOM 1487 N N . TYR A 1 181 ? -0.331 9.602 0.209 1.00 89.56 181 TYR A N 1
ATOM 1488 C CA . TYR A 1 181 ? 1.120 9.450 0.272 1.00 89.56 181 TYR A CA 1
ATOM 1489 C C . TYR A 1 181 ? 1.690 10.032 1.569 1.00 89.56 181 TYR A C 1
ATOM 1491 O O . TYR A 1 181 ? 1.462 11.196 1.893 1.00 89.56 181 TYR A O 1
ATOM 1499 N N . ALA A 1 182 ? 2.530 9.253 2.251 1.00 83.62 182 ALA A N 1
ATOM 1500 C CA . ALA A 1 182 ? 3.194 9.608 3.508 1.00 83.62 182 ALA A CA 1
ATOM 1501 C C . ALA A 1 182 ? 4.028 10.905 3.477 1.00 83.62 182 ALA A C 1
ATOM 1503 O O . ALA A 1 182 ? 4.244 11.559 4.506 1.00 83.62 182 ALA A O 1
ATOM 1504 N N . THR A 1 183 ? 4.507 11.276 2.288 1.00 86.38 183 THR A N 1
ATOM 1505 C CA . THR A 1 183 ? 5.406 12.412 2.046 1.00 86.38 183 THR A CA 1
ATOM 1506 C C . THR A 1 183 ? 4.686 13.744 1.873 1.00 86.38 183 THR A C 1
ATOM 1508 O 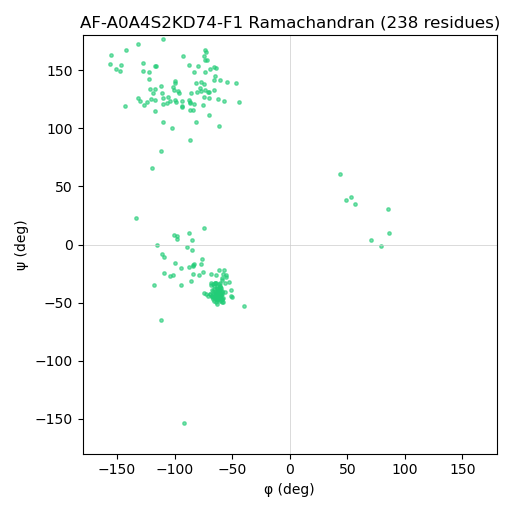O . THR A 1 183 ? 5.351 14.766 1.719 1.00 86.38 183 THR A O 1
ATOM 1511 N N . LEU A 1 184 ? 3.351 13.753 1.862 1.00 88.06 184 LEU A N 1
ATOM 1512 C CA . LEU A 1 184 ? 2.581 14.988 1.758 1.00 88.06 184 LEU A CA 1
ATOM 1513 C C . LEU A 1 184 ? 2.707 15.834 3.035 1.00 88.06 184 LEU A C 1
ATOM 1515 O O . LEU A 1 184 ? 2.942 15.318 4.136 1.00 88.06 184 LEU A O 1
ATOM 1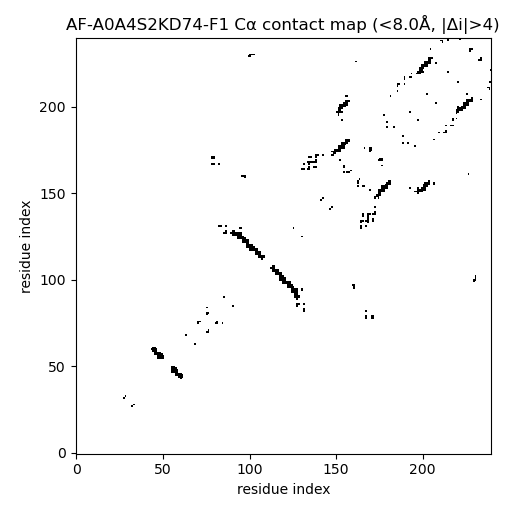519 N N . GLY A 1 185 ? 2.580 17.150 2.854 1.00 89.56 185 GLY A N 1
ATOM 1520 C CA . GLY A 1 185 ? 2.472 18.107 3.951 1.00 89.56 185 GLY A CA 1
ATOM 1521 C C . GLY A 1 185 ? 1.116 18.008 4.650 1.00 89.56 185 GLY A C 1
ATOM 1522 O O . GLY A 1 185 ? 0.151 17.510 4.070 1.00 89.56 185 GLY A O 1
ATOM 1523 N N . ASP A 1 186 ? 1.051 18.492 5.889 1.00 91.69 186 ASP A N 1
ATOM 1524 C CA . ASP A 1 186 ? -0.108 18.326 6.775 1.00 91.69 186 ASP A CA 1
ATOM 1525 C C . ASP A 1 186 ? -1.417 18.869 6.154 1.00 91.69 186 ASP A C 1
ATOM 1527 O O . ASP A 1 186 ? -2.443 18.195 6.209 1.00 91.69 186 ASP A O 1
ATOM 1531 N N . GLU A 1 187 ? -1.379 20.022 5.472 1.00 91.56 187 GLU A N 1
ATOM 1532 C CA . GLU A 1 187 ? -2.548 20.604 4.783 1.00 91.56 187 GLU A CA 1
ATOM 1533 C C . GLU A 1 187 ? -3.063 19.728 3.632 1.00 91.56 187 GLU A C 1
ATOM 1535 O O . GLU A 1 187 ? -4.265 19.520 3.490 1.00 91.56 187 GLU A O 1
ATOM 1540 N N . ALA A 1 188 ? -2.157 19.167 2.826 1.00 92.12 188 ALA A N 1
ATOM 1541 C CA . ALA A 1 188 ? -2.528 18.300 1.709 1.00 92.12 188 ALA A CA 1
ATOM 1542 C C . ALA A 1 188 ? -3.131 16.974 2.197 1.00 92.12 188 ALA A C 1
ATOM 1544 O O . ALA A 1 188 ? -4.049 16.442 1.571 1.00 92.12 188 ALA A O 1
ATOM 1545 N N . ILE A 1 189 ? -2.640 16.452 3.328 1.00 92.62 189 ILE A N 1
ATOM 1546 C CA . ILE A 1 189 ? -3.215 15.265 3.969 1.00 92.62 189 ILE A CA 1
ATOM 1547 C C . ILE A 1 189 ? -4.624 15.577 4.482 1.00 92.62 189 ILE A C 1
ATOM 1549 O O . ILE A 1 189 ? -5.549 14.819 4.195 1.00 92.62 189 ILE A O 1
ATOM 1553 N N . ALA A 1 190 ? -4.802 16.694 5.195 1.00 93.62 190 ALA A N 1
ATOM 1554 C CA . ALA A 1 190 ? -6.108 17.110 5.703 1.00 93.62 190 ALA A CA 1
ATOM 1555 C C . ALA A 1 190 ? -7.119 17.335 4.570 1.00 93.62 190 ALA A C 1
ATOM 1557 O O . ALA A 1 190 ? -8.247 16.854 4.648 1.00 93.62 190 ALA A O 1
ATOM 1558 N N . HIS A 1 191 ? -6.693 17.985 3.484 1.00 94.00 191 HIS A N 1
ATOM 1559 C CA . HIS A 1 191 ? -7.523 18.176 2.299 1.00 94.00 191 HIS A CA 1
ATOM 1560 C C . HIS A 1 191 ? -7.991 16.838 1.709 1.00 94.00 191 HIS A C 1
ATOM 1562 O O . HIS A 1 191 ? -9.188 16.654 1.516 1.00 94.00 191 HIS A O 1
ATOM 1568 N N . GLY A 1 192 ? -7.083 15.875 1.501 1.00 94.06 192 GLY A N 1
ATOM 1569 C CA . GLY A 1 192 ? -7.449 14.557 0.969 1.00 94.06 192 GLY A CA 1
ATOM 1570 C C . GLY A 1 192 ? -8.392 13.761 1.880 1.00 94.06 192 GLY A C 1
ATOM 1571 O O . GLY A 1 192 ? -9.276 13.062 1.389 1.00 94.06 192 GLY A O 1
ATOM 1572 N N . ILE A 1 193 ? -8.232 13.883 3.201 1.00 94.81 193 ILE A N 1
ATOM 1573 C CA . ILE A 1 193 ? -9.125 13.257 4.190 1.00 94.81 193 ILE A CA 1
ATOM 1574 C C . ILE A 1 193 ? -10.528 13.874 4.130 1.00 94.81 193 ILE A C 1
ATOM 1576 O O . ILE A 1 193 ? -11.510 13.138 4.076 1.00 94.81 193 ILE A O 1
ATOM 1580 N N . ASN A 1 194 ? -10.622 15.204 4.100 1.00 95.12 194 ASN A N 1
ATOM 1581 C CA . ASN A 1 194 ? -11.905 15.907 4.090 1.00 95.12 194 ASN A CA 1
ATOM 1582 C C . ASN A 1 194 ? -12.659 15.722 2.769 1.00 95.12 194 ASN A C 1
ATOM 1584 O O . ASN A 1 194 ? -13.851 15.440 2.795 1.00 95.12 194 ASN A O 1
ATOM 1588 N N . GLU A 1 195 ? -11.964 15.807 1.631 1.00 95.81 195 GLU A N 1
ATOM 1589 C CA . GLU A 1 195 ? -12.545 15.607 0.292 1.00 95.81 195 GLU A CA 1
ATOM 1590 C C . GLU A 1 195 ? -13.172 14.215 0.134 1.00 95.81 195 GLU A C 1
ATOM 1592 O O . GLU A 1 195 ? -14.111 14.015 -0.630 1.00 95.81 195 GLU A O 1
ATOM 1597 N N . THR A 1 196 ? -12.642 13.232 0.862 1.00 95.12 196 THR A N 1
ATOM 1598 C CA . THR A 1 196 ? -13.128 11.851 0.815 1.00 95.12 196 THR A CA 1
ATOM 1599 C C . THR A 1 196 ? -14.079 11.499 1.952 1.00 95.12 196 THR A C 1
ATOM 1601 O O . THR A 1 196 ? -14.495 10.342 2.039 1.00 95.12 196 THR A O 1
ATOM 1604 N N . GLU A 1 197 ? -14.448 12.475 2.789 1.00 94.06 197 GLU A N 1
ATOM 1605 C CA . GLU A 1 197 ? -15.443 12.342 3.861 1.00 94.06 197 GLU A CA 1
ATOM 1606 C C . GLU A 1 197 ? -15.206 11.100 4.745 1.00 94.06 197 GLU A C 1
ATOM 1608 O O . GLU A 1 197 ? -16.139 10.386 5.127 1.00 94.06 197 GLU A O 1
ATOM 1613 N N . VAL A 1 198 ? -13.936 10.775 5.025 1.00 93.06 198 VAL A N 1
ATOM 1614 C CA . VAL A 1 198 ? -13.602 9.556 5.775 1.00 93.06 198 VAL A CA 1
ATOM 1615 C C . VAL A 1 198 ? -13.752 9.751 7.276 1.00 93.06 198 VAL A C 1
ATOM 1617 O O . VAL A 1 198 ? -13.294 10.740 7.845 1.00 93.06 198 VAL A O 1
ATOM 1620 N N . ASP A 1 199 ? -14.308 8.740 7.942 1.00 92.31 199 ASP A N 1
ATOM 1621 C CA . ASP A 1 199 ? -14.385 8.702 9.406 1.00 92.31 199 ASP A CA 1
ATOM 1622 C C . ASP A 1 199 ? -13.296 7.829 10.055 1.00 92.31 199 ASP A C 1
ATOM 1624 O O . ASP A 1 199 ? -13.050 7.918 11.262 1.00 92.31 199 ASP A O 1
ATOM 1628 N N . THR A 1 200 ? -12.647 6.973 9.259 1.00 95.94 200 THR A N 1
ATOM 1629 C CA . THR A 1 200 ? -11.706 5.953 9.718 1.00 95.94 200 THR A CA 1
ATOM 1630 C C . THR A 1 200 ? -10.422 6.040 8.910 1.00 95.94 200 THR A C 1
ATOM 1632 O O . THR A 1 200 ? -10.420 5.916 7.682 1.00 95.94 200 THR A O 1
ATOM 1635 N N . VAL A 1 201 ? -9.313 6.214 9.622 1.00 96.31 201 VAL A N 1
ATOM 1636 C CA . VAL A 1 201 ? -7.973 6.303 9.048 1.00 96.31 201 VAL A CA 1
ATOM 1637 C C . VAL A 1 201 ? -7.123 5.149 9.551 1.00 96.31 201 VAL A C 1
ATOM 1639 O O . VAL A 1 201 ? -7.077 4.868 10.746 1.00 96.31 201 VAL A O 1
ATOM 1642 N N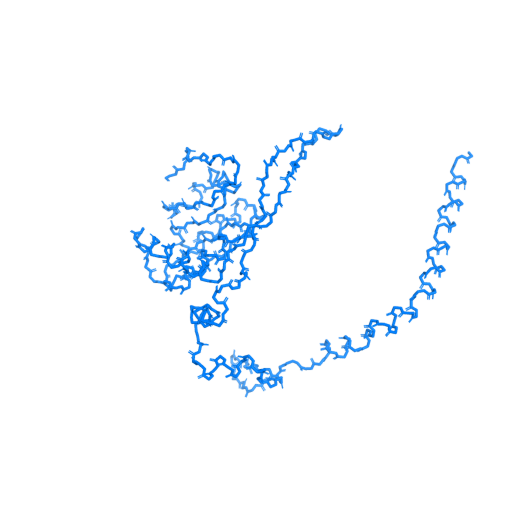 . ILE A 1 202 ? -6.412 4.502 8.637 1.00 97.62 202 ILE A N 1
ATOM 1643 C CA . ILE A 1 202 ? -5.385 3.510 8.927 1.00 97.62 202 ILE A CA 1
ATOM 1644 C C . ILE A 1 202 ? -4.024 4.157 8.655 1.00 97.62 202 ILE A C 1
ATOM 1646 O O . ILE A 1 202 ? -3.764 4.590 7.534 1.00 97.62 202 ILE A O 1
ATOM 1650 N N . THR A 1 203 ? -3.149 4.217 9.657 1.00 96.44 203 THR A N 1
ATOM 1651 C CA . THR A 1 203 ? -1.831 4.869 9.566 1.00 96.44 203 THR A CA 1
ATOM 1652 C C . THR A 1 203 ? -0.702 3.991 10.108 1.00 96.44 203 THR A C 1
ATOM 1654 O O . THR A 1 203 ? -0.947 2.920 10.659 1.00 96.44 203 THR A O 1
ATOM 1657 N N . SER A 1 204 ? 0.552 4.397 9.943 1.00 96.00 204 SER A N 1
ATOM 1658 C CA . SER A 1 204 ? 1.714 3.745 10.564 1.00 96.00 204 SER A CA 1
ATOM 1659 C C . SER A 1 204 ? 2.082 4.389 11.906 1.00 96.00 204 SER A C 1
ATOM 1661 O O . SER A 1 204 ? 1.680 5.520 12.195 1.00 96.00 204 SER A O 1
ATOM 1663 N N . HIS A 1 205 ? 2.869 3.682 12.723 1.00 94.75 205 HIS A N 1
ATOM 1664 C CA . HIS A 1 205 ? 3.477 4.211 13.947 1.00 94.75 205 HIS A CA 1
ATOM 1665 C C . HIS A 1 205 ? 4.202 5.544 13.706 1.00 94.75 205 HIS A C 1
ATOM 1667 O O . HIS A 1 205 ? 4.036 6.494 14.471 1.00 94.75 205 HIS A O 1
ATOM 1673 N N . GLU A 1 206 ? 4.980 5.625 12.628 1.00 92.06 206 GLU A N 1
ATOM 1674 C CA . GLU A 1 206 ? 5.826 6.768 12.286 1.00 92.06 206 GLU A CA 1
ATOM 1675 C C . GLU A 1 206 ? 5.004 8.000 11.899 1.00 92.06 206 GLU A C 1
ATOM 1677 O O . GLU A 1 206 ? 5.403 9.136 12.167 1.00 92.06 206 GLU A O 1
ATOM 1682 N N . LEU A 1 207 ? 3.851 7.773 11.270 1.00 93.50 207 LEU A N 1
ATOM 1683 C CA . LEU A 1 207 ? 2.981 8.828 10.766 1.00 93.50 207 LEU A CA 1
ATOM 1684 C C . LEU A 1 207 ? 1.880 9.228 11.743 1.00 93.50 207 LEU A C 1
ATOM 1686 O O . LEU A 1 207 ? 1.355 10.336 11.633 1.00 93.50 207 LEU A O 1
ATOM 1690 N N . LEU A 1 208 ? 1.548 8.378 12.718 1.00 93.44 208 LEU A N 1
ATOM 1691 C CA . LEU A 1 208 ? 0.523 8.665 13.720 1.00 93.44 208 LEU A CA 1
ATOM 1692 C C . LEU A 1 208 ? 0.726 10.033 14.415 1.00 93.44 208 LEU A C 1
ATOM 1694 O O . LEU A 1 208 ? -0.244 10.789 14.484 1.00 93.44 208 LEU A O 1
ATOM 1698 N N . PRO A 1 209 ? 1.945 10.444 14.837 1.00 91.56 209 PRO A N 1
ATOM 1699 C CA . PRO A 1 209 ? 2.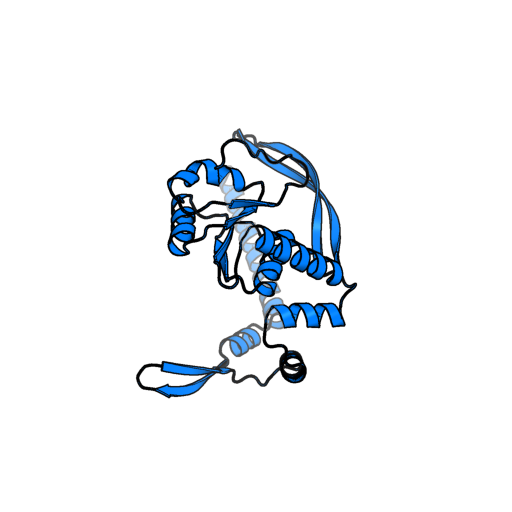168 11.758 15.443 1.00 91.56 209 PRO A CA 1
ATOM 1700 C C . PRO A 1 209 ? 1.777 12.948 14.569 1.00 91.56 209 PRO A C 1
ATOM 1702 O O . PRO A 1 209 ? 1.449 13.998 15.125 1.00 91.56 209 PRO A O 1
ATOM 1705 N N . LYS A 1 210 ? 1.773 12.809 13.231 1.00 89.88 210 LYS A N 1
ATOM 1706 C CA . LYS A 1 210 ? 1.314 13.889 12.345 1.00 89.88 210 LYS A CA 1
ATOM 1707 C C . LYS A 1 210 ? -0.126 14.263 12.667 1.00 89.88 210 LYS A C 1
ATOM 1709 O O . LYS A 1 210 ? -0.406 15.450 12.781 1.00 89.88 210 LYS A O 1
ATOM 1714 N N . PHE A 1 211 ? -0.995 13.282 12.940 1.00 89.44 211 PHE A N 1
ATOM 1715 C CA . PHE A 1 211 ? -2.405 13.533 13.244 1.00 89.44 211 PHE A CA 1
ATOM 1716 C C . PHE A 1 211 ? -2.599 14.480 14.420 1.00 89.44 211 PHE A C 1
ATOM 1718 O O . PHE A 1 211 ? -3.485 15.316 14.334 1.00 89.44 211 PHE A O 1
ATOM 1725 N N . LYS A 1 212 ? -1.728 14.489 15.438 1.00 87.50 212 LYS A N 1
ATOM 1726 C CA . LYS A 1 212 ? -1.833 15.453 16.552 1.00 87.50 212 LYS A CA 1
ATOM 1727 C C . LYS A 1 212 ? -1.909 16.909 16.096 1.00 87.50 212 LYS A C 1
ATOM 1729 O O . LYS A 1 212 ? -2.544 17.716 16.757 1.00 87.50 212 LYS A O 1
ATOM 1734 N N . ARG A 1 213 ? -1.256 17.234 14.978 1.00 86.75 213 ARG A N 1
ATOM 1735 C CA . ARG A 1 213 ? -1.239 18.581 14.395 1.00 86.75 213 ARG A CA 1
ATOM 1736 C C . ARG A 1 213 ? -2.408 18.837 13.445 1.00 86.75 213 ARG A C 1
ATOM 1738 O O . ARG A 1 213 ? -2.698 19.986 13.153 1.00 86.75 213 ARG A O 1
ATOM 1745 N N . MET A 1 214 ? -3.052 17.779 12.948 1.00 88.44 214 MET A N 1
ATOM 1746 C CA . MET A 1 214 ? -4.098 17.855 11.920 1.00 88.44 214 MET A CA 1
ATOM 1747 C C . MET A 1 214 ? -5.498 17.539 12.450 1.00 88.44 214 MET A C 1
ATOM 1749 O O . MET A 1 214 ? -6.454 17.767 11.723 1.00 88.44 214 MET A O 1
ATOM 1753 N N . LEU A 1 215 ? -5.647 17.019 13.677 1.00 85.69 215 LEU A N 1
ATOM 1754 C CA . LEU A 1 215 ? -6.934 16.574 14.243 1.00 85.69 215 LEU A CA 1
ATOM 1755 C C . LEU A 1 215 ? -8.025 17.656 14.229 1.00 85.69 215 LEU A C 1
ATOM 1757 O O . LEU A 1 215 ? -9.209 17.319 14.165 1.00 85.69 215 LEU A O 1
ATOM 1761 N N . ASP A 1 216 ? -7.638 18.931 14.288 1.00 89.88 216 ASP A N 1
ATOM 1762 C CA . ASP A 1 216 ? -8.560 20.070 14.202 1.00 89.88 216 ASP A CA 1
ATOM 1763 C C . ASP A 1 216 ? -8.980 20.376 12.757 1.00 89.88 216 ASP A C 1
ATOM 1765 O O . ASP A 1 216 ? -10.073 20.881 12.524 1.00 89.88 216 ASP A O 1
ATOM 1769 N N . MET A 1 217 ? -8.144 20.013 11.780 1.00 92.25 217 MET A N 1
ATOM 1770 C CA . MET A 1 217 ? -8.423 20.166 10.350 1.00 92.25 217 MET A CA 1
ATOM 1771 C C . MET A 1 217 ? -9.254 19.013 9.775 1.00 92.25 217 MET A C 1
ATOM 1773 O O . MET A 1 217 ? -9.812 19.173 8.695 1.00 92.25 217 MET A O 1
ATOM 1777 N N . VAL A 1 218 ? -9.331 17.866 10.461 1.00 93.31 218 VAL A N 1
ATOM 1778 C CA . VAL A 1 218 ? -10.051 16.660 10.005 1.00 93.31 218 VAL A CA 1
ATOM 1779 C C . VAL A 1 218 ? -11.175 16.250 10.974 1.00 93.31 218 VAL A C 1
ATOM 1781 O O . VAL A 1 218 ? -11.093 15.207 11.625 1.00 93.31 218 VAL A O 1
ATOM 1784 N N . PRO A 1 219 ? -12.232 17.070 11.125 1.00 91.19 219 PRO A N 1
ATOM 1785 C CA . PRO A 1 219 ? -13.240 16.891 12.174 1.00 91.19 219 PRO A CA 1
ATOM 1786 C C . PRO A 1 219 ? -14.059 15.596 12.053 1.00 91.19 219 PRO A C 1
ATOM 1788 O O . PRO A 1 219 ? -14.517 15.086 13.074 1.00 91.19 219 PRO A O 1
ATOM 1791 N N . GLU A 1 220 ? -14.210 15.048 10.845 1.00 93.06 220 GLU A N 1
ATOM 1792 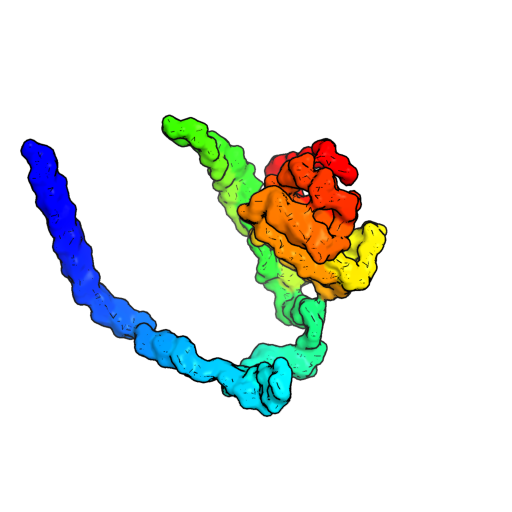C CA . GLU A 1 220 ? -14.984 13.821 10.603 1.00 93.06 220 GLU A CA 1
ATOM 1793 C C . GLU A 1 220 ? -14.250 12.538 11.012 1.00 93.06 220 GLU A C 1
ATOM 1795 O O . GLU A 1 220 ? -14.887 11.498 11.203 1.00 93.06 220 GLU A O 1
ATOM 1800 N N . VAL A 1 221 ? -12.925 12.596 11.206 1.00 93.88 221 VAL A N 1
ATOM 1801 C CA . VAL A 1 221 ? -12.132 11.433 11.619 1.00 93.88 221 VAL A CA 1
ATOM 1802 C C . VAL A 1 221 ? -12.458 11.073 13.067 1.00 93.88 221 VAL A C 1
ATOM 1804 O O . VAL A 1 221 ? -12.099 11.781 14.008 1.00 93.88 221 VAL A O 1
ATOM 1807 N N . LYS A 1 222 ? -13.109 9.922 13.235 1.00 92.56 222 LYS A N 1
ATOM 1808 C CA . LYS A 1 222 ? -13.552 9.361 14.523 1.00 92.56 222 LYS A CA 1
ATOM 1809 C C . LYS A 1 222 ? -12.666 8.220 14.998 1.00 92.56 222 LYS A C 1
ATOM 1811 O O . LYS A 1 222 ? -12.611 7.941 16.189 1.00 92.56 222 LYS A O 1
ATOM 1816 N N . LYS A 1 223 ? -12.025 7.511 14.066 1.00 93.75 223 LYS A N 1
ATOM 1817 C CA . LYS A 1 223 ? -11.241 6.306 14.350 1.00 93.75 223 LYS A CA 1
ATOM 1818 C C . LYS A 1 223 ? -9.886 6.393 13.667 1.00 93.75 223 LYS A C 1
ATOM 1820 O O . LYS A 1 223 ? -9.809 6.541 12.449 1.00 93.75 223 LYS A O 1
ATOM 1825 N N . ILE A 1 224 ? -8.820 6.230 14.446 1.00 95.00 224 ILE A N 1
ATOM 1826 C CA . ILE A 1 224 ? -7.464 6.063 13.922 1.00 95.00 224 ILE A CA 1
ATOM 1827 C C . ILE A 1 224 ? -6.960 4.681 14.326 1.00 95.00 224 ILE A C 1
ATOM 1829 O O . ILE A 1 224 ? -6.771 4.382 15.503 1.00 95.00 224 ILE A O 1
ATOM 1833 N N . ILE A 1 225 ? -6.743 3.834 13.329 1.00 96.50 225 ILE A N 1
ATOM 1834 C CA . ILE A 1 225 ? -6.141 2.511 13.462 1.00 96.50 225 ILE A CA 1
ATOM 1835 C C . ILE A 1 225 ? -4.683 2.655 13.041 1.00 96.50 225 ILE A C 1
ATOM 1837 O O . ILE A 1 225 ? -4.401 3.248 12.002 1.00 96.50 225 ILE A O 1
ATOM 1841 N N . TYR A 1 226 ? -3.741 2.124 13.814 1.00 95.88 226 TYR A N 1
ATOM 1842 C CA . TYR A 1 226 ? -2.324 2.234 13.477 1.00 95.88 226 TYR A CA 1
ATOM 1843 C C . TYR A 1 226 ? -1.648 0.870 13.350 1.00 95.88 226 TYR A C 1
ATOM 1845 O O . TYR A 1 226 ? -2.009 -0.098 14.017 1.00 95.88 226 TYR A O 1
ATOM 1853 N N . MET A 1 227 ? -0.657 0.805 12.466 1.00 96.25 227 MET A N 1
ATOM 1854 C CA . MET A 1 227 ? 0.248 -0.328 12.315 1.00 96.25 227 MET A CA 1
ATOM 1855 C C . MET A 1 227 ? 1.421 -0.134 13.270 1.00 96.25 227 MET A C 1
ATOM 1857 O O . MET A 1 227 ? 2.096 0.895 13.223 1.00 96.25 227 MET A O 1
ATOM 1861 N N . GLU A 1 228 ? 1.661 -1.117 14.127 1.00 94.81 228 GLU A N 1
ATOM 1862 C CA . GLU A 1 228 ? 2.705 -1.054 15.150 1.00 94.81 228 GLU A CA 1
ATOM 1863 C C . GLU A 1 228 ? 4.118 -1.009 14.543 1.00 94.81 228 GLU A C 1
ATOM 1865 O O . GLU A 1 228 ? 4.368 -1.506 13.434 1.00 94.81 228 GLU A O 1
ATOM 1870 N N . ASP A 1 229 ? 5.042 -0.396 15.287 1.00 94.56 229 ASP A N 1
ATOM 1871 C CA . ASP A 1 229 ? 6.477 -0.529 15.046 1.00 94.56 229 ASP A CA 1
ATOM 1872 C C . ASP A 1 229 ? 6.995 -1.855 15.627 1.00 94.56 229 ASP A C 1
ATOM 1874 O O . ASP A 1 229 ? 6.424 -2.411 16.565 1.00 94.56 229 ASP A O 1
ATOM 1878 N N . GLN A 1 230 ? 8.085 -2.378 15.061 1.00 93.38 230 GLN A N 1
ATOM 1879 C CA . GLN A 1 230 ? 8.653 -3.659 15.490 1.00 93.38 230 GLN A CA 1
ATOM 1880 C C . GLN A 1 230 ? 9.416 -3.575 16.818 1.00 93.38 230 GLN A C 1
ATOM 1882 O O . GLN A 1 230 ? 9.594 -4.604 17.471 1.00 93.38 230 GLN A O 1
ATOM 1887 N N . LEU A 1 231 ? 9.906 -2.390 17.197 1.00 92.75 231 LEU A N 1
ATOM 1888 C CA . LEU A 1 231 ? 10.787 -2.206 18.353 1.00 92.75 231 LEU A CA 1
ATOM 1889 C C . LEU A 1 231 ? 10.177 -1.314 19.435 1.00 92.75 231 LEU A C 1
ATOM 1891 O O . LEU A 1 231 ? 10.441 -1.513 20.621 1.00 92.75 231 LEU A O 1
ATOM 1895 N N . LYS A 1 232 ? 9.407 -0.303 19.037 1.00 91.75 232 LYS A N 1
ATOM 1896 C CA . LYS A 1 232 ? 8.976 0.792 19.900 1.00 91.75 232 LYS A CA 1
ATOM 1897 C C . LYS A 1 232 ? 7.475 0.728 20.159 1.00 91.75 232 LYS A C 1
ATOM 1899 O O . LYS A 1 232 ? 6.686 0.560 19.229 1.00 91.75 232 LYS A O 1
ATOM 1904 N N . PRO A 1 233 ? 7.042 0.943 21.411 1.00 90.56 233 PRO A N 1
ATOM 1905 C CA . PRO A 1 233 ? 5.627 1.091 21.697 1.00 90.56 233 PRO A CA 1
ATOM 1906 C C . PRO A 1 233 ? 5.091 2.371 21.049 1.00 90.56 233 PRO A C 1
ATOM 1908 O O . PRO A 1 233 ? 5.741 3.419 21.044 1.00 90.56 233 PRO A O 1
ATOM 1911 N N . THR A 1 234 ? 3.867 2.300 20.533 1.00 89.44 234 THR A N 1
ATOM 1912 C CA . THR A 1 234 ? 3.193 3.464 19.949 1.00 89.44 234 THR A CA 1
ATOM 1913 C C . THR A 1 234 ? 2.464 4.237 21.039 1.00 89.44 234 THR A C 1
ATOM 1915 O O . THR A 1 234 ? 1.613 3.688 21.733 1.00 89.44 234 THR A O 1
ATOM 1918 N N . SER A 1 235 ? 2.779 5.523 21.203 1.00 89.00 235 SER A N 1
ATOM 1919 C CA . SER A 1 235 ? 2.056 6.376 22.150 1.00 89.00 235 SER A CA 1
ATOM 1920 C C . SER A 1 235 ? 0.688 6.753 21.589 1.00 89.00 235 SER A C 1
ATOM 1922 O O . SER A 1 235 ? 0.608 7.420 20.560 1.00 89.00 235 SER A O 1
ATOM 1924 N N . THR A 1 236 ? -0.373 6.381 22.302 1.00 87.81 236 THR A N 1
ATOM 1925 C CA . THR A 1 236 ? -1.775 6.680 21.962 1.00 87.81 236 THR A CA 1
ATOM 1926 C C . THR A 1 236 ? -2.334 7.892 22.717 1.00 87.81 236 THR A C 1
ATOM 1928 O O . THR A 1 236 ? -3.519 8.192 22.634 1.00 87.81 236 THR A O 1
ATOM 1931 N N . LYS A 1 237 ? -1.494 8.632 23.456 1.00 86.88 237 LYS A N 1
ATOM 1932 C CA . LYS A 1 237 ? -1.930 9.831 24.190 1.00 86.88 237 LYS A CA 1
ATOM 1933 C C . LYS A 1 237 ? -2.079 11.034 23.258 1.00 86.88 237 LYS A C 1
ATOM 1935 O O . LYS A 1 237 ? -1.143 11.343 22.513 1.00 86.88 237 LYS A O 1
ATOM 1940 N N . GLY A 1 238 ? -3.178 11.776 23.405 1.00 80.00 238 GLY A N 1
ATOM 1941 C CA . GLY A 1 238 ? -3.421 13.036 22.692 1.00 80.00 238 GLY A CA 1
ATOM 1942 C C . GLY A 1 238 ? -4.038 12.864 21.304 1.00 80.00 238 GLY A C 1
ATOM 1943 O O . GLY A 1 238 ? -3.751 13.667 20.422 1.00 80.00 238 GLY A O 1
ATOM 1944 N N . TYR A 1 239 ? -4.834 11.812 21.115 1.00 82.75 239 TYR A N 1
ATOM 1945 C CA . TYR A 1 239 ? -5.715 11.638 19.961 1.00 82.75 239 TYR A CA 1
ATOM 1946 C C . TYR A 1 239 ? -7.167 11.600 20.449 1.00 82.75 239 TYR A C 1
ATOM 1948 O O . TYR A 1 239 ? -7.392 11.300 21.625 1.00 82.75 239 TYR A O 1
ATOM 1956 N N . LYS A 1 240 ? -8.101 11.990 19.573 1.00 62.09 240 LYS A N 1
ATOM 1957 C CA . LYS A 1 240 ? -9.546 11.963 19.843 1.00 62.09 240 LYS A CA 1
ATOM 1958 C C . LYS A 1 240 ? -10.036 10.534 20.068 1.00 62.09 240 LYS A C 1
ATOM 1960 O O . LYS A 1 240 ? -9.477 9.624 19.414 1.00 62.09 240 LYS A O 1
#

Sequence (240 aa):
MEGFWIYGAIHAIKALSYVYDLLTFPVYLILQRPWEKRKASRRIKARPISKDENQITYRSVDSPKPMHVMLEREKVDTLEKVLLWVVKMYGDKRCLGTRQILAEEDEPQPNGRIFKKYKMGDYKWKSFNDVNKLASSFGRGLVELGMKPRNNIVIFAETRAEWMIAAHACFKQNFTVVTIYATLGDEAIAHGINETEVDTVITSHELLPKFKRMLDMVPEVKKIIYMEDQLKPTSTKGYK

Mean predicted aligned error: 7.58 Å

Nearest PDB structures (foldseek):
  4wv3-assembly1_A  TM=9.386E-01  e=2.018E-08  Stigmatella aurantiaca
  5mst-assembly2_B  TM=8.000E-01  e=4.249E-09  Segniliparus rugosus ATCC BAA-974
  6oz1-assembly1_A  TM=7.441E-01  e=2.011E-09  Mycobacteroides chelonae
  7kyd-assembly1_A  TM=8.630E-01  e=2.433E-08  Drosophila melanogaster
  3ivr-assembly1_B  TM=7.531E-01  e=1.230E-07  Rhodopseudomonas palustris

Radius of gyration: 25.84 Å; Cα contacts (8 Å, |Δi|>4): 296; chains: 1; bounding box: 71×47×56 Å

Organism: NCBI:txid300112

Foldseek 3Di:
DVVVVVVVVVVVVVVVVVVVCVVCVVVCCVVVVVVVVVVVVPDDQWDFPDDDPVDTDIDGPDDDDPVRVVCVVVVVDFPLSVLVVCCVVFVAPFDFWDWAFPDWDWDQDPVRDTDTDTDTDDIDTDGSNRLNVLLCVVLVVVVVVVDAAAAEEEEEEDDHSVSVSPVSNCRVRNYHYDYDYNPDDLVVVLVSLVVRLHQEYEYELVSVVSCLVCCVSNVSHNYYHYDYDNPDGRDPPRHD

pLDDT: mean 93.7, std 5.46, range [55.41, 98.69]

Secondary structure (DSSP, 8-state):
-HHHHHHHHHHHHHHHHHHHHHHHHHHHHHHH-HHHHHHHHHS--EEEEEE-SS-EEEEESS---HHHHHHHHTT--SHHHHHHHHHHHHTTSEEEEEEEEEEEEEEE-TTSPEEEEEEEEEEEEEEHHHHHHHHHHHHHHHHHTT--TT-EEEEE--S-HHHHHHHHHHHHTTPEEEE--TTS-HHHHHHHHHHTT-SEEEEETTTHHHHHHHTTT-TT--EEEEEPPSSSPPP-TT--

InterPro domains:
  IPR000873 AMP-dependent synthetase/ligase domain [PF00501] (117-227)
  IPR042099 ANL, N-terminal domain [G3DSA:3.40.50.12780] (99-240)

Solvent-accessible surface area (backbone atoms only — not comparable to full-atom values): 13854 Å² total; per-residue (Å²): 120,72,67,59,57,52,50,51,51,53,50,51,52,51,52,52,51,51,52,50,47,65,64,44,45,62,55,49,49,67,74,66,36,59,67,58,56,49,51,63,67,71,47,81,60,57,44,76,79,48,73,58,100,90,48,72,45,72,42,66,70,68,74,83,49,72,69,54,53,49,32,61,76,69,66,48,83,47,75,43,46,47,51,54,52,49,28,73,78,40,27,85,41,81,64,44,72,46,68,38,67,76,46,78,44,80,47,75,41,99,85,74,49,71,43,84,43,70,46,68,58,61,71,49,66,34,25,31,48,52,45,52,52,49,11,53,51,51,28,49,51,44,41,73,74,69,52,52,67,64,42,43,35,37,42,40,44,67,99,45,64,66,51,57,29,51,52,50,8,29,47,65,52,47,30,39,82,40,82,46,70,70,84,58,55,71,68,61,50,31,49,57,44,54,78,55,71,28,38,38,38,39,29,28,50,88,52,49,67,57,45,66,80,36,54,84,69,33,75,64,54,70,43,82,47,70,42,81,54,90,84,52,86,76,83,76,79,79,67,128